Protein AF-A0A4Q4DL15-F1 (afdb_monomer)

Foldseek 3Di:
DFPDEDDDFFWLFEEEEAEDPPLCVVVVLCCVQVNDPDPDDDDDDPWQEFEQAPDFDLPDAAFLLRVQLVLCVVLPQDNVLSSVLSLVQCVQLVNNVRNRPRSNPDDPQSSLSSSLSSRLSNLTLEYEEEQSCPSHDPSNLVSSLVSQNVSSVVRHYYYYYHPDPPRCPPVGPWYWYSDPSYIDTPDDDPPPPDPAWKKKWKKAFPQPDDPDPPAPQPWDWDQDPVRIIITIGHVVCVVSNVVCQCPDPVHMDTPDMDTDPDDPPDPPDDDPDPDDDDDDDDDDDDDDDDDDDDDDDDD

Structure (mmCIF, N/CA/C/O backbone):
data_AF-A0A4Q4DL15-F1
#
_entry.id   AF-A0A4Q4DL15-F1
#
loop_
_atom_site.group_PDB
_atom_site.id
_atom_site.type_symbol
_atom_site.label_atom_id
_atom_site.label_alt_id
_atom_site.label_comp_id
_atom_site.label_asym_id
_atom_site.label_entity_id
_atom_site.label_seq_id
_atom_site.pdbx_PDB_ins_code
_atom_site.Cartn_x
_atom_site.Cartn_y
_atom_site.Cartn_z
_atom_site.occupancy
_atom_site.B_iso_or_equiv
_atom_site.auth_seq_id
_atom_site.auth_comp_id
_atom_site.auth_asym_id
_atom_site.auth_atom_id
_atom_site.pdbx_PDB_model_num
ATOM 1 N N . MET A 1 1 ? 2.281 12.787 -16.620 1.00 73.25 1 MET A N 1
ATOM 2 C CA . MET A 1 1 ? 1.719 12.227 -17.870 1.00 73.25 1 MET A CA 1
ATOM 3 C C . MET A 1 1 ? 2.678 11.174 -18.381 1.00 73.25 1 MET A C 1
ATOM 5 O O . MET A 1 1 ? 3.873 11.435 -18.343 1.00 73.25 1 MET A O 1
ATOM 9 N N . VAL A 1 2 ? 2.158 10.036 -18.832 1.00 81.94 2 VAL A N 1
ATOM 10 C CA . VAL A 1 2 ? 2.925 8.897 -19.363 1.00 81.94 2 VAL A CA 1
ATOM 11 C C . VAL A 1 2 ? 2.581 8.661 -20.840 1.00 81.94 2 VAL A C 1
ATOM 13 O O . VAL A 1 2 ? 1.525 9.122 -21.280 1.00 81.94 2 VAL A O 1
ATOM 16 N N . ARG A 1 3 ? 3.464 8.022 -21.618 1.00 84.00 3 ARG A N 1
ATOM 17 C CA . ARG A 1 3 ? 3.311 7.784 -23.067 1.00 84.00 3 ARG A CA 1
ATOM 18 C C . ARG A 1 3 ? 3.905 6.438 -23.478 1.00 84.00 3 ARG A C 1
ATOM 20 O O . ARG A 1 3 ? 4.964 6.085 -22.981 1.00 84.00 3 ARG A O 1
ATOM 27 N N . GLY A 1 4 ? 3.244 5.751 -24.416 1.00 82.12 4 GLY A N 1
ATOM 28 C CA . GLY A 1 4 ? 3.769 4.533 -25.051 1.00 82.12 4 GLY A CA 1
ATOM 29 C C . GLY A 1 4 ? 4.147 3.436 -24.056 1.00 82.12 4 GLY A C 1
ATOM 30 O O . GLY A 1 4 ? 5.219 2.861 -24.174 1.00 82.12 4 GLY A O 1
ATOM 31 N N . ILE A 1 5 ? 3.317 3.221 -23.030 1.00 86.25 5 ILE A N 1
ATOM 32 C CA . ILE A 1 5 ? 3.566 2.189 -22.021 1.00 86.25 5 ILE A CA 1
ATOM 33 C C . ILE A 1 5 ? 2.965 0.871 -22.498 1.00 86.25 5 ILE A C 1
ATOM 35 O O . ILE A 1 5 ? 1.743 0.767 -22.598 1.00 86.25 5 ILE A O 1
ATOM 39 N N . ASP A 1 6 ? 3.825 -0.128 -22.672 1.00 84.31 6 ASP A N 1
ATOM 40 C CA . ASP A 1 6 ? 3.453 -1.536 -22.757 1.00 84.31 6 ASP A CA 1
ATOM 41 C C . ASP A 1 6 ? 3.861 -2.220 -21.448 1.00 84.31 6 ASP A C 1
ATOM 43 O O . ASP A 1 6 ? 5.040 -2.279 -21.096 1.00 84.31 6 ASP A O 1
ATOM 47 N N . LEU A 1 7 ? 2.869 -2.679 -20.687 1.00 88.88 7 LEU A N 1
ATOM 48 C CA . LEU A 1 7 ? 3.063 -3.302 -19.381 1.00 88.88 7 LEU A CA 1
ATOM 49 C C . LEU A 1 7 ? 2.111 -4.484 -19.242 1.00 88.88 7 LEU A C 1
ATOM 51 O O . LEU A 1 7 ? 0.897 -4.316 -19.358 1.00 88.88 7 LEU A O 1
ATOM 55 N N . ASP A 1 8 ? 2.673 -5.649 -18.939 1.00 88.25 8 ASP A N 1
ATOM 56 C CA . ASP A 1 8 ? 1.923 -6.834 -18.540 1.00 88.25 8 ASP A CA 1
ATOM 57 C C . ASP A 1 8 ? 2.246 -7.157 -17.080 1.00 88.25 8 ASP A C 1
ATOM 59 O O . ASP A 1 8 ? 3.410 -7.178 -16.683 1.00 88.25 8 ASP A O 1
ATOM 63 N N . LEU A 1 9 ? 1.208 -7.350 -16.270 1.00 89.19 9 LEU A N 1
ATOM 64 C CA . LEU A 1 9 ? 1.334 -7.613 -14.840 1.00 89.19 9 LEU A CA 1
ATOM 65 C C . LEU A 1 9 ? 0.914 -9.052 -14.574 1.00 89.19 9 LEU A C 1
ATOM 67 O O . LEU A 1 9 ? -0.279 -9.363 -14.522 1.00 89.19 9 LEU A O 1
ATOM 71 N N . ALA A 1 10 ? 1.895 -9.928 -14.369 1.00 86.94 10 ALA A N 1
ATOM 72 C CA . ALA A 1 10 ? 1.620 -11.315 -14.032 1.00 86.94 10 ALA A CA 1
ATOM 73 C C . ALA A 1 10 ? 0.919 -11.430 -12.665 1.00 86.94 10 ALA A C 1
ATOM 75 O O . ALA A 1 10 ? 1.194 -10.680 -11.719 1.00 86.94 10 ALA A O 1
ATOM 76 N N . ALA A 1 11 ? -0.006 -12.385 -12.557 1.00 88.44 11 ALA A N 1
ATOM 77 C CA . ALA A 1 11 ? -0.698 -12.679 -11.307 1.00 88.44 11 ALA A CA 1
ATOM 78 C C . ALA A 1 11 ? 0.297 -13.124 -10.224 1.00 88.44 11 ALA A C 1
ATOM 80 O O . ALA A 1 11 ? 1.223 -13.881 -10.509 1.00 88.44 11 ALA A O 1
ATOM 81 N N . GLY A 1 12 ? 0.089 -12.680 -8.983 1.00 90.44 12 GLY A N 1
ATOM 82 C CA . GLY A 1 12 ? 0.933 -13.085 -7.856 1.00 90.44 12 GLY A CA 1
ATOM 83 C C . GLY A 1 12 ? 2.349 -12.509 -7.890 1.00 90.44 12 GLY A C 1
ATOM 84 O O . GLY A 1 12 ? 3.244 -13.124 -7.324 1.00 90.44 12 GLY A O 1
ATOM 85 N N . THR A 1 13 ? 2.558 -11.366 -8.550 1.00 90.50 13 THR A N 1
ATOM 86 C CA . THR A 1 13 ? 3.856 -10.673 -8.574 1.00 90.50 13 THR A CA 1
ATOM 87 C C . THR A 1 13 ? 3.862 -9.423 -7.700 1.00 90.50 13 THR A C 1
ATOM 89 O O . THR A 1 13 ? 2.851 -8.724 -7.558 1.00 90.50 13 THR A O 1
ATOM 92 N N . LEU A 1 14 ? 5.019 -9.128 -7.117 1.00 91.94 14 LEU A N 1
ATOM 93 C CA . LEU A 1 14 ? 5.338 -7.869 -6.464 1.00 91.94 14 LEU A CA 1
ATOM 94 C C . LEU A 1 14 ? 6.147 -6.991 -7.422 1.00 91.94 14 LEU A C 1
ATOM 96 O O . LEU A 1 14 ? 7.315 -7.251 -7.705 1.00 91.94 14 LEU A O 1
ATOM 100 N N . VAL A 1 15 ? 5.528 -5.912 -7.882 1.00 94.00 15 VAL A N 1
ATOM 101 C CA . VAL A 1 15 ? 6.085 -4.999 -8.876 1.00 94.00 15 VAL A CA 1
ATOM 102 C C . VAL A 1 15 ? 6.408 -3.654 -8.240 1.00 94.00 15 VAL A C 1
ATOM 104 O O . VAL A 1 15 ? 5.550 -2.995 -7.646 1.00 94.00 15 VAL A O 1
ATOM 107 N N . ARG A 1 16 ? 7.652 -3.212 -8.404 1.00 94.31 16 ARG A N 1
ATOM 108 C CA . ARG A 1 16 ? 8.130 -1.902 -7.959 1.00 94.31 16 ARG A CA 1
ATOM 109 C C . ARG A 1 16 ? 8.201 -0.941 -9.140 1.00 94.31 16 ARG A C 1
ATOM 111 O O . ARG A 1 16 ? 8.765 -1.272 -10.179 1.00 94.31 16 ARG A O 1
ATOM 118 N N . VAL A 1 17 ? 7.674 0.267 -8.966 1.00 92.56 17 VAL A N 1
ATOM 119 C CA . VAL A 1 17 ? 7.776 1.350 -9.951 1.00 92.56 17 VAL A CA 1
ATOM 120 C C . VAL A 1 17 ? 8.657 2.466 -9.397 1.00 92.56 17 VAL A C 1
ATOM 122 O O . VAL A 1 17 ? 8.389 3.048 -8.346 1.00 92.56 17 VAL A O 1
ATOM 125 N N . GLU A 1 18 ? 9.703 2.797 -10.142 1.00 89.25 18 GLU A N 1
ATOM 126 C CA . GLU A 1 18 ? 10.706 3.800 -9.808 1.00 89.25 18 GLU A CA 1
ATOM 127 C C . GLU A 1 18 ? 10.691 4.966 -10.798 1.00 89.25 18 GLU A C 1
ATOM 129 O O . GLU A 1 18 ? 10.063 4.930 -11.855 1.00 89.25 18 GLU A O 1
ATOM 134 N N . GLY A 1 19 ? 11.383 6.045 -10.445 1.00 84.25 19 GLY A N 1
ATOM 135 C CA . GLY A 1 19 ? 11.568 7.205 -11.312 1.00 84.25 19 GLY A CA 1
ATOM 136 C C . GLY A 1 19 ? 11.596 8.511 -10.530 1.00 84.25 19 GLY A C 1
ATOM 137 O O . GLY A 1 19 ? 11.175 8.575 -9.372 1.00 84.25 19 GLY A O 1
ATOM 138 N N . ALA A 1 20 ? 12.059 9.577 -11.177 1.00 78.44 20 ALA A N 1
ATOM 139 C CA . ALA A 1 20 ? 12.157 10.900 -10.567 1.00 78.44 20 ALA A CA 1
ATOM 140 C C . ALA A 1 20 ? 10.787 11.473 -10.150 1.00 78.44 20 ALA A C 1
ATOM 142 O O . ALA A 1 20 ? 9.719 11.045 -10.608 1.00 78.44 20 ALA A O 1
ATOM 143 N N . ASN A 1 21 ? 10.794 12.472 -9.268 1.00 78.50 21 ASN A N 1
ATOM 144 C CA . ASN A 1 21 ? 9.575 13.206 -8.931 1.00 78.50 21 ASN A CA 1
ATOM 145 C C . ASN A 1 21 ? 9.012 13.891 -10.181 1.00 78.50 21 ASN A C 1
ATOM 147 O O . ASN A 1 21 ? 9.748 14.479 -10.966 1.00 78.50 21 ASN A O 1
ATOM 151 N N . GLY A 1 22 ? 7.699 13.773 -10.388 1.00 79.12 22 GLY A N 1
ATOM 152 C CA . GLY A 1 22 ? 7.038 14.299 -11.586 1.00 79.12 22 GLY A CA 1
ATOM 153 C C . GLY A 1 22 ? 7.193 13.450 -12.857 1.00 79.12 22 GLY A C 1
ATOM 154 O O . GLY A 1 22 ? 6.620 13.824 -13.878 1.00 79.12 22 GLY A O 1
ATOM 155 N N . SER A 1 23 ? 7.871 12.293 -12.815 1.00 82.88 23 SER A N 1
ATOM 156 C CA . SER A 1 23 ? 8.046 11.426 -13.997 1.00 82.88 23 SER A CA 1
ATOM 157 C C . SER A 1 23 ? 6.737 10.830 -14.531 1.00 82.88 23 SER A C 1
ATOM 159 O O . SER A 1 23 ? 6.624 10.532 -15.715 1.00 82.88 23 SER A O 1
ATOM 161 N N . GLY A 1 24 ? 5.717 10.702 -13.675 1.00 85.69 24 GLY A N 1
ATOM 162 C CA . GLY A 1 24 ? 4.409 10.152 -14.041 1.00 85.69 24 GLY A CA 1
ATOM 163 C C . GLY A 1 24 ? 3.985 8.902 -13.271 1.00 85.69 24 GLY A C 1
ATOM 164 O O . GLY A 1 24 ? 2.911 8.389 -13.569 1.00 85.69 24 GLY A O 1
ATOM 165 N N . LYS A 1 25 ? 4.746 8.458 -12.259 1.00 91.00 25 LYS A N 1
ATOM 166 C CA . LYS A 1 25 ? 4.431 7.285 -11.413 1.00 91.00 25 LYS A CA 1
ATOM 167 C C . LYS A 1 25 ? 2.982 7.271 -10.916 1.00 91.00 25 LYS A C 1
ATOM 169 O O . LYS A 1 25 ? 2.227 6.378 -11.276 1.00 91.00 25 LYS A O 1
ATOM 174 N N . SER A 1 26 ? 2.535 8.317 -10.220 1.00 89.88 26 SER A N 1
ATOM 175 C CA . SER A 1 26 ? 1.149 8.387 -9.731 1.00 89.88 26 SER A CA 1
ATOM 176 C C . SER A 1 26 ? 0.108 8.422 -10.858 1.00 89.88 26 SER A C 1
ATOM 178 O O . SER A 1 26 ? -1.033 8.034 -10.648 1.00 89.88 26 SER A O 1
ATOM 180 N N . THR A 1 27 ? 0.469 8.876 -12.068 1.00 91.19 27 THR A N 1
ATOM 181 C CA . THR A 1 27 ? -0.420 8.763 -13.241 1.00 91.19 27 THR A CA 1
ATOM 182 C C . THR A 1 27 ? -0.546 7.305 -13.682 1.00 91.19 27 THR A C 1
ATOM 184 O O . THR A 1 27 ? -1.660 6.835 -13.877 1.00 91.19 27 THR A O 1
ATOM 187 N N . LEU A 1 28 ? 0.571 6.577 -13.787 1.00 92.56 28 LEU A N 1
ATOM 188 C CA . LEU A 1 28 ? 0.568 5.143 -14.088 1.00 92.56 28 LEU A CA 1
ATOM 189 C C . LEU A 1 28 ? -0.233 4.359 -13.040 1.00 92.56 28 LEU A C 1
ATOM 191 O O . LEU A 1 28 ? -1.109 3.581 -13.398 1.00 92.56 28 LEU A O 1
ATOM 195 N N . LEU A 1 29 ? -0.003 4.616 -11.752 1.00 94.56 29 LEU A N 1
ATOM 196 C CA . LEU A 1 29 ? -0.711 3.932 -10.669 1.00 94.56 29 LEU A CA 1
ATOM 197 C C . LEU A 1 29 ? -2.223 4.201 -10.706 1.00 94.56 29 LEU A C 1
ATOM 199 O O . LEU A 1 29 ? -3.003 3.273 -10.514 1.00 94.56 29 LEU A O 1
ATOM 203 N N . ARG A 1 30 ? -2.664 5.429 -11.018 1.00 93.12 30 ARG A N 1
ATOM 204 C CA . ARG A 1 30 ? -4.097 5.732 -11.188 1.00 93.12 30 ARG A CA 1
ATOM 205 C C . ARG A 1 30 ? -4.719 5.076 -12.418 1.00 93.12 30 ARG A C 1
ATOM 207 O O . ARG A 1 30 ? -5.887 4.697 -12.350 1.00 93.12 30 ARG A O 1
ATOM 214 N N . LEU A 1 31 ? -3.964 4.918 -13.508 1.00 93.56 31 LEU A N 1
ATOM 215 C CA . LEU A 1 31 ? -4.402 4.144 -14.675 1.00 93.56 31 LEU A CA 1
ATOM 216 C C . LEU A 1 31 ? -4.575 2.663 -14.303 1.00 93.56 31 LEU A C 1
ATOM 218 O O . LEU A 1 31 ? -5.627 2.088 -14.570 1.00 93.56 31 LEU A O 1
ATOM 222 N N . LEU A 1 32 ? -3.597 2.070 -13.608 1.00 93.00 32 LEU A N 1
ATOM 223 C CA . LEU A 1 32 ? -3.671 0.687 -13.111 1.00 93.00 32 LEU A CA 1
ATOM 224 C C . LEU A 1 32 ? -4.818 0.485 -12.109 1.00 93.00 32 LEU A C 1
ATOM 226 O O . LEU A 1 32 ? -5.492 -0.543 -12.124 1.00 93.00 32 LEU A O 1
ATOM 230 N N . ALA A 1 33 ? -5.079 1.488 -11.270 1.00 92.38 33 ALA A N 1
ATOM 231 C CA . ALA A 1 33 ? -6.199 1.502 -10.336 1.00 92.38 33 ALA A CA 1
ATOM 232 C C . ALA A 1 33 ? -7.572 1.681 -11.011 1.00 92.38 33 ALA A C 1
ATOM 234 O O . ALA A 1 33 ? -8.595 1.557 -10.339 1.00 92.38 33 ALA A O 1
ATOM 235 N N . GLY A 1 34 ? -7.616 1.998 -12.311 1.00 91.75 34 GLY A N 1
ATOM 236 C CA . GLY A 1 34 ? -8.851 2.307 -13.036 1.00 91.75 34 GLY A CA 1
ATOM 237 C C . GLY A 1 34 ? -9.505 3.630 -12.623 1.00 91.75 34 GLY A C 1
ATOM 238 O O . GLY A 1 34 ? -10.688 3.831 -12.888 1.00 91.75 34 GLY A O 1
ATOM 239 N N . ILE A 1 35 ? -8.756 4.515 -11.957 1.00 91.19 35 ILE A N 1
ATOM 240 C CA . ILE A 1 35 ? -9.209 5.852 -11.544 1.00 91.19 35 ILE A CA 1
ATOM 241 C C . ILE A 1 35 ? -9.130 6.816 -12.727 1.00 91.19 35 ILE A C 1
ATOM 243 O O . ILE A 1 35 ? -10.068 7.569 -12.976 1.00 91.19 35 ILE A O 1
ATOM 247 N N . ASP A 1 36 ? -8.021 6.758 -13.466 1.00 92.50 36 ASP A N 1
ATOM 248 C CA . ASP A 1 36 ? -7.823 7.519 -14.696 1.00 92.50 36 ASP A CA 1
ATOM 249 C C . ASP A 1 36 ? -8.077 6.607 -15.912 1.00 92.50 36 ASP A C 1
ATOM 251 O O . ASP A 1 36 ? -7.855 5.397 -15.861 1.00 92.50 36 ASP A O 1
ATOM 255 N N . THR A 1 37 ? -8.531 7.185 -17.028 1.00 89.50 37 THR A N 1
ATOM 256 C CA . THR A 1 37 ? -8.691 6.477 -18.313 1.00 89.50 37 THR A CA 1
ATOM 257 C C . THR A 1 37 ? -7.573 6.900 -19.269 1.00 89.50 37 THR A C 1
ATOM 259 O O . THR A 1 37 ? -7.277 8.097 -19.339 1.00 89.50 37 THR A O 1
ATOM 262 N N . PRO A 1 38 ? -6.939 5.971 -20.009 1.00 91.69 38 PRO A N 1
ATOM 263 C CA . PRO A 1 38 ? -5.915 6.339 -20.978 1.00 91.69 38 PRO A CA 1
ATOM 264 C C . PRO A 1 38 ? -6.508 7.202 -22.099 1.00 91.69 38 PRO A C 1
ATOM 266 O O . PRO A 1 38 ? -7.608 6.937 -22.579 1.00 91.69 38 PRO A O 1
ATOM 269 N N . THR A 1 39 ? -5.769 8.226 -22.530 1.00 91.75 39 THR A N 1
ATOM 270 C CA . THR A 1 39 ? -6.145 9.041 -23.698 1.00 91.75 39 THR A CA 1
ATOM 271 C C . THR A 1 39 ? -6.074 8.224 -24.990 1.00 91.75 39 THR A C 1
ATOM 273 O O . THR A 1 39 ? -6.930 8.366 -25.855 1.00 91.75 39 THR A O 1
ATOM 276 N N . GLU A 1 40 ? -5.077 7.344 -25.094 1.00 90.25 40 GLU A N 1
ATOM 277 C CA . GLU A 1 40 ? -4.844 6.434 -26.218 1.00 90.25 40 GLU A CA 1
ATOM 278 C C . GLU A 1 40 ? -4.415 5.060 -25.682 1.00 90.25 40 GLU A C 1
ATOM 280 O O . GLU A 1 40 ? -3.793 4.973 -24.622 1.00 90.25 40 GLU A O 1
ATOM 285 N N . GLY A 1 41 ? -4.734 3.986 -26.410 1.00 89.75 41 GLY A N 1
ATOM 286 C CA . GLY A 1 41 ? -4.452 2.606 -25.996 1.00 89.75 41 GLY A CA 1
ATOM 287 C C . GLY A 1 41 ? -5.598 1.944 -25.219 1.00 89.75 41 GLY A C 1
ATOM 288 O O . GLY A 1 41 ? -6.742 2.407 -25.236 1.00 89.75 41 GLY A O 1
ATOM 289 N N . ARG A 1 42 ? -5.316 0.807 -24.571 1.00 90.62 42 ARG A N 1
ATOM 290 C CA . ARG A 1 42 ? -6.319 0.004 -23.852 1.00 90.62 42 ARG A CA 1
ATOM 291 C C . ARG A 1 42 ? -5.718 -0.667 -22.620 1.00 90.62 42 ARG A C 1
ATOM 293 O O . ARG A 1 42 ? -4.620 -1.194 -22.678 1.00 90.62 42 ARG A O 1
ATOM 300 N N . LEU A 1 43 ? -6.506 -0.720 -21.547 1.00 89.69 43 LEU A N 1
ATOM 301 C CA . LEU A 1 43 ? -6.250 -1.552 -20.370 1.00 89.69 43 LEU A CA 1
ATOM 302 C C . LEU A 1 43 ? -7.171 -2.783 -20.400 1.00 89.69 43 LEU A C 1
ATOM 304 O O . LEU A 1 43 ? -8.386 -2.647 -20.590 1.00 89.69 43 LEU A O 1
ATOM 308 N N . THR A 1 44 ? -6.608 -3.976 -20.215 1.00 89.12 44 THR A N 1
ATOM 309 C CA . THR A 1 44 ? -7.318 -5.270 -20.194 1.00 89.12 44 THR A CA 1
ATOM 310 C C . THR A 1 44 ? -7.213 -5.944 -18.819 1.00 89.12 44 THR 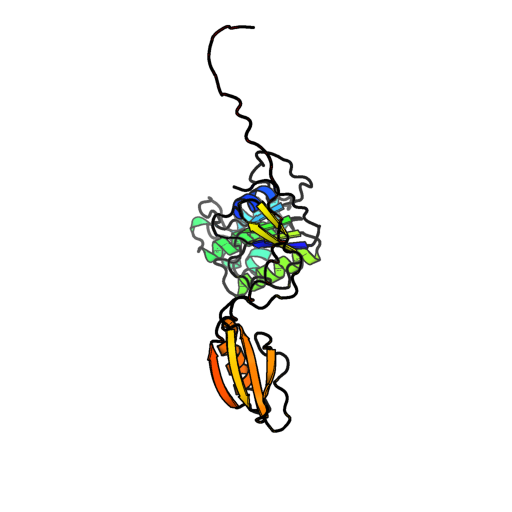A C 1
ATOM 312 O O . THR A 1 44 ? -6.405 -5.543 -17.993 1.00 89.12 44 THR A O 1
ATOM 315 N N . GLY A 1 45 ? -8.059 -6.943 -18.534 1.00 83.62 45 GLY A N 1
ATOM 316 C CA . GLY A 1 45 ? -7.936 -7.790 -17.333 1.00 83.62 45 GLY A CA 1
ATOM 317 C C . GLY A 1 45 ? -8.758 -7.391 -16.098 1.00 83.62 45 GLY A C 1
ATOM 318 O O . GLY A 1 45 ? -8.979 -8.256 -15.267 1.00 83.62 45 GLY A O 1
ATOM 319 N N . ARG A 1 46 ? -9.245 -6.139 -15.991 1.00 84.62 46 ARG A N 1
ATOM 320 C CA . ARG A 1 46 ? -10.149 -5.590 -14.935 1.00 84.62 46 ARG A CA 1
ATOM 321 C C . ARG A 1 46 ? -10.256 -6.419 -13.625 1.00 84.62 46 ARG A C 1
ATOM 323 O O . ARG A 1 46 ? -11.360 -6.858 -13.286 1.00 84.62 46 ARG A O 1
ATOM 330 N N . PRO A 1 47 ? -9.147 -6.621 -12.888 1.00 91.50 47 PRO A N 1
ATOM 331 C CA . PRO A 1 47 ? -9.171 -7.361 -11.631 1.00 91.50 47 PRO A CA 1
ATOM 332 C C . PRO A 1 47 ? -9.903 -6.567 -10.542 1.00 91.50 47 PRO A C 1
ATOM 334 O O . PRO A 1 47 ? -10.149 -5.362 -10.677 1.00 91.50 47 PRO A O 1
ATOM 337 N N . ARG A 1 48 ? -10.231 -7.218 -9.418 1.00 92.19 48 ARG A N 1
ATOM 338 C CA . ARG A 1 48 ? -10.668 -6.482 -8.216 1.00 92.19 48 ARG A CA 1
ATOM 339 C C . ARG A 1 48 ? -9.500 -5.664 -7.661 1.00 92.19 48 ARG A C 1
ATOM 341 O O . ARG A 1 48 ? -8.669 -6.199 -6.930 1.00 92.19 48 ARG A O 1
ATOM 348 N N . THR A 1 49 ? -9.460 -4.379 -7.993 1.00 94.50 49 THR A N 1
ATOM 349 C CA . THR A 1 49 ? -8.355 -3.485 -7.627 1.00 94.50 49 THR A CA 1
ATOM 350 C C . THR A 1 49 ? -8.643 -2.674 -6.366 1.00 94.50 49 THR A C 1
ATOM 352 O O . THR A 1 49 ? -9.766 -2.216 -6.150 1.00 94.50 49 THR A O 1
ATOM 355 N N . ALA A 1 50 ? -7.609 -2.452 -5.557 1.00 94.94 50 ALA A N 1
ATOM 356 C CA . ALA A 1 50 ? -7.612 -1.482 -4.471 1.00 94.94 50 ALA A CA 1
ATOM 357 C C . ALA A 1 50 ? -6.411 -0.538 -4.590 1.00 94.94 50 ALA A C 1
ATOM 359 O O . ALA A 1 50 ? -5.335 -0.948 -5.022 1.00 94.94 50 ALA A O 1
ATOM 360 N N . TYR A 1 51 ? -6.595 0.721 -4.193 1.00 95.19 51 TYR A N 1
ATOM 361 C CA . TYR A 1 51 ? -5.585 1.767 -4.334 1.00 95.19 51 TYR A CA 1
ATOM 362 C C . TYR A 1 51 ? -5.405 2.555 -3.039 1.00 95.19 51 TYR A C 1
ATOM 364 O O . TYR A 1 51 ? -6.376 3.054 -2.461 1.00 95.19 51 TYR A O 1
ATOM 372 N N . VAL A 1 52 ? -4.150 2.702 -2.618 1.00 95.69 52 VAL A N 1
ATOM 373 C CA . VAL A 1 52 ? -3.744 3.602 -1.538 1.00 95.69 52 VAL A CA 1
ATOM 374 C C . VAL A 1 52 ? -3.059 4.818 -2.165 1.00 95.69 52 VAL A C 1
ATOM 376 O O . VAL A 1 52 ? -1.952 4.671 -2.681 1.00 95.69 52 VAL A O 1
ATOM 379 N N . PRO A 1 53 ? -3.690 6.006 -2.149 1.00 90.81 53 PRO A N 1
ATOM 380 C CA . PRO A 1 53 ? -3.055 7.224 -2.638 1.00 90.81 53 PRO A CA 1
ATOM 381 C C . PRO A 1 53 ? -1.987 7.738 -1.667 1.00 9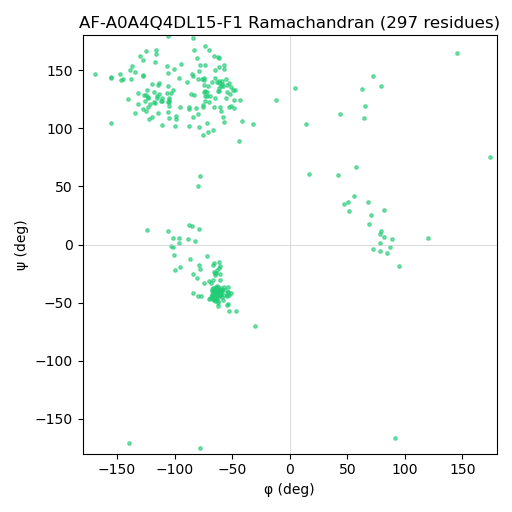0.81 53 PRO A C 1
ATOM 383 O O . PRO A 1 53 ? -2.140 7.600 -0.453 1.00 90.81 53 PRO A O 1
ATOM 386 N N . GLU A 1 54 ? -1.005 8.477 -2.196 1.00 87.31 54 GLU A N 1
ATOM 387 C CA . GLU A 1 54 ? -0.009 9.226 -1.403 1.00 87.31 54 GLU A CA 1
ATOM 388 C C . GLU A 1 54 ? -0.685 10.160 -0.380 1.00 87.31 54 GLU A C 1
ATOM 390 O O . GLU A 1 54 ? -0.220 10.356 0.745 1.00 87.31 54 GLU A O 1
ATOM 395 N N . ARG A 1 55 ? -1.826 10.747 -0.769 1.00 85.38 55 ARG A N 1
ATOM 396 C CA . ARG A 1 55 ? -2.633 11.629 0.077 1.00 85.38 55 ARG A CA 1
ATOM 397 C C . ARG A 1 55 ? -4.030 11.070 0.262 1.00 85.38 55 ARG A C 1
ATOM 399 O O . ARG A 1 55 ? -4.857 11.105 -0.648 1.00 85.38 55 ARG A O 1
ATOM 406 N N . PHE A 1 56 ? -4.300 10.612 1.475 1.00 86.12 56 PHE A N 1
ATOM 407 C CA . PHE A 1 56 ? -5.601 10.090 1.852 1.00 86.12 56 PHE A CA 1
ATOM 408 C C . PHE A 1 56 ? -6.561 11.206 2.313 1.00 86.12 56 PHE A C 1
ATOM 410 O O . PHE A 1 56 ? -6.189 12.018 3.168 1.00 86.12 56 PHE A O 1
ATOM 417 N N . PRO A 1 57 ? -7.794 11.281 1.774 1.00 83.00 57 PRO A N 1
ATOM 418 C CA . PRO A 1 57 ? -8.751 12.316 2.148 1.00 83.00 57 PRO A CA 1
ATOM 419 C C . PRO A 1 57 ? -9.373 12.045 3.526 1.00 83.00 57 PRO A C 1
ATOM 421 O O . PRO A 1 57 ? -10.087 11.065 3.726 1.00 83.00 57 PRO A O 1
ATOM 424 N N . VAL A 1 58 ? -9.151 12.962 4.471 1.00 84.00 58 VAL A N 1
ATOM 425 C CA . VAL A 1 58 ? -9.657 12.864 5.858 1.00 84.00 58 VAL A CA 1
ATOM 426 C C . VAL A 1 58 ? -10.904 13.707 6.126 1.00 84.00 58 VAL A C 1
ATOM 428 O O . VAL A 1 58 ? -11.537 13.568 7.166 1.00 84.00 58 VAL A O 1
ATOM 431 N N . SER A 1 59 ? -11.298 14.567 5.188 1.00 85.25 59 SER A N 1
ATOM 432 C CA . SER A 1 59 ? -12.447 15.477 5.317 1.00 85.25 59 SER A CA 1
ATOM 433 C C . SER A 1 59 ? -13.808 14.805 5.085 1.00 85.25 59 SER A C 1
ATOM 435 O O . SER A 1 59 ? -14.816 15.487 4.909 1.00 85.25 59 SER A O 1
ATOM 437 N N . LEU A 1 60 ? -13.858 13.473 5.076 1.00 85.62 60 LEU A N 1
ATOM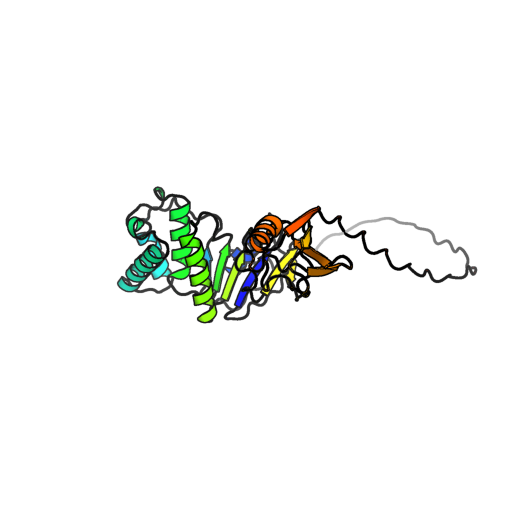 438 C CA . LEU A 1 60 ? -15.091 12.730 4.857 1.00 85.62 60 LEU A CA 1
ATOM 439 C C . LEU A 1 60 ? -15.939 12.677 6.140 1.00 85.62 60 LEU A C 1
ATOM 441 O O . LEU A 1 60 ? -15.389 12.509 7.232 1.00 85.62 60 LEU A O 1
ATOM 445 N N . PRO A 1 61 ? -17.279 12.756 6.035 1.00 92.00 61 PRO A N 1
ATOM 446 C CA . PRO A 1 61 ? -18.185 12.749 7.184 1.00 92.00 61 PRO A CA 1
ATOM 447 C C . PRO A 1 61 ? -18.416 11.323 7.722 1.00 92.00 61 PRO A C 1
ATOM 449 O O . PRO A 1 61 ? -19.552 10.881 7.887 1.00 92.00 61 PRO A O 1
ATOM 452 N N . PHE A 1 62 ? -17.339 10.579 7.973 1.00 94.81 62 PHE A N 1
ATOM 453 C CA . PHE A 1 62 ? -17.377 9.219 8.511 1.00 94.81 62 PHE A CA 1
ATOM 454 C C . PHE A 1 62 ? -16.476 9.087 9.738 1.00 94.81 62 PHE A C 1
ATOM 456 O O . PHE A 1 62 ? -15.533 9.853 9.933 1.00 94.81 62 PHE A O 1
ATOM 463 N N . THR A 1 63 ? -16.745 8.072 10.555 1.00 97.25 63 THR A N 1
ATOM 464 C CA . THR A 1 63 ? -15.745 7.524 11.476 1.00 97.25 63 THR A CA 1
ATOM 465 C C . THR A 1 63 ? -14.811 6.576 10.725 1.00 97.25 63 THR A C 1
ATOM 467 O O . THR A 1 63 ? -15.179 6.077 9.660 1.00 97.25 63 THR A O 1
ATOM 470 N N . ALA A 1 64 ? -13.629 6.284 11.273 1.00 97.12 64 ALA A N 1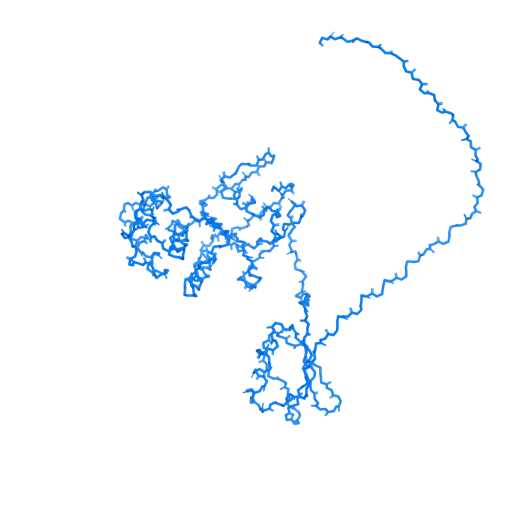
ATOM 471 C CA . ALA A 1 64 ? -12.685 5.345 10.657 1.00 97.12 64 ALA A CA 1
ATOM 472 C C . ALA A 1 64 ? -13.333 3.980 10.349 1.00 97.12 64 ALA A C 1
ATOM 474 O O . ALA A 1 64 ? -13.297 3.510 9.213 1.00 97.12 64 ALA A O 1
ATOM 475 N N . GLY A 1 65 ? -13.995 3.374 11.338 1.00 96.94 65 GLY A N 1
ATOM 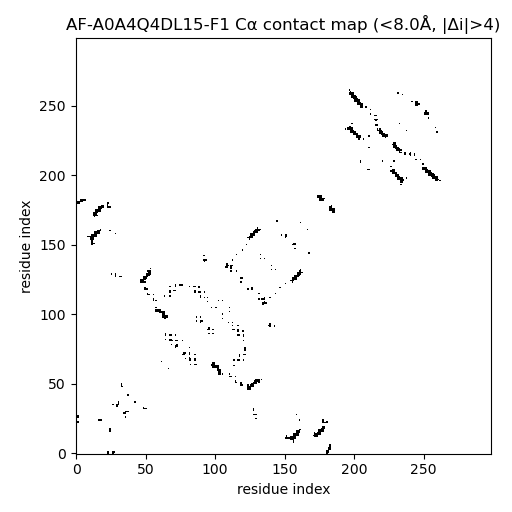476 C CA . GLY A 1 65 ? -14.697 2.103 11.172 1.00 96.94 65 GLY A CA 1
ATOM 477 C C . GLY A 1 65 ? -15.893 2.215 10.227 1.00 96.94 65 GLY A C 1
ATOM 478 O O . GLY A 1 65 ? -16.075 1.361 9.365 1.00 96.94 65 GLY A O 1
ATOM 479 N N . GLY A 1 66 ? -16.674 3.299 10.316 1.00 96.44 66 GLY A N 1
ATOM 480 C CA . GLY A 1 66 ? -17.819 3.526 9.428 1.00 96.44 66 GLY A CA 1
ATOM 481 C C . GLY A 1 66 ? -17.416 3.654 7.956 1.00 96.44 66 GLY A C 1
ATOM 482 O O . GLY A 1 66 ? -18.083 3.098 7.081 1.00 96.44 66 GLY A O 1
ATOM 483 N N . TYR A 1 67 ? -16.297 4.330 7.691 1.00 96.12 67 TYR A N 1
ATOM 484 C CA . TYR A 1 67 ? -15.691 4.418 6.366 1.00 96.12 67 TYR A CA 1
ATOM 485 C C . TYR A 1 67 ? -15.270 3.036 5.852 1.00 96.12 67 TYR A C 1
ATOM 487 O O . TYR A 1 67 ? -15.722 2.620 4.785 1.00 96.12 67 TYR A O 1
ATOM 495 N N . LEU A 1 68 ? -14.491 2.283 6.637 1.00 96.25 68 LEU A N 1
ATOM 496 C CA . LEU A 1 68 ? -14.016 0.947 6.255 1.00 96.25 68 LEU A CA 1
ATOM 497 C C . LEU A 1 68 ? -15.163 -0.042 6.017 1.00 96.25 68 LEU A C 1
ATOM 499 O O . LEU A 1 68 ? -15.152 -0.766 5.027 1.00 96.25 68 LEU A O 1
ATOM 503 N N . VAL A 1 69 ? -16.191 -0.037 6.869 1.00 96.56 69 VAL A N 1
ATOM 504 C CA . VAL A 1 69 ? -17.392 -0.870 6.693 1.00 96.56 69 VAL A CA 1
ATOM 505 C C . VAL A 1 69 ? -18.097 -0.534 5.379 1.00 96.56 69 VAL A C 1
ATOM 507 O O . VAL A 1 69 ? -18.529 -1.435 4.656 1.00 96.56 69 VAL A O 1
ATOM 510 N N . ARG A 1 70 ? -18.223 0.758 5.048 1.00 94.75 70 ARG A N 1
ATOM 511 C CA . ARG A 1 70 ? -18.855 1.195 3.798 1.00 94.75 70 ARG A CA 1
ATOM 512 C C . ARG A 1 70 ? -18.038 0.778 2.576 1.00 94.75 70 ARG A C 1
ATOM 514 O O . ARG A 1 70 ? -18.632 0.245 1.640 1.00 94.75 70 ARG A O 1
ATOM 521 N N . LEU A 1 71 ? -16.718 0.948 2.602 1.00 93.31 71 LEU A N 1
ATOM 522 C CA . LEU A 1 71 ? -15.833 0.486 1.527 1.00 93.31 71 LEU A CA 1
ATOM 523 C C . LEU A 1 71 ? -15.880 -1.039 1.386 1.00 93.31 71 LEU A C 1
ATOM 525 O O . LEU A 1 71 ? -16.059 -1.549 0.284 1.00 93.31 71 LEU A O 1
ATOM 529 N N . GLY A 1 72 ? -15.856 -1.773 2.498 1.00 94.12 72 GLY A N 1
ATOM 530 C CA . GLY A 1 72 ? -16.023 -3.224 2.502 1.00 94.12 72 GLY A CA 1
ATOM 531 C C . GLY A 1 72 ? -17.297 -3.680 1.797 1.00 94.12 72 GLY A C 1
ATOM 532 O O . GLY A 1 72 ? -17.250 -4.599 0.984 1.00 94.12 72 GLY A O 1
ATOM 533 N N . ARG A 1 73 ? -18.424 -3.002 2.039 1.00 93.88 73 ARG A N 1
ATOM 534 C CA . ARG A 1 73 ? -19.696 -3.299 1.360 1.00 93.88 73 ARG A CA 1
ATOM 535 C C . ARG A 1 73 ? -19.655 -3.012 -0.139 1.00 93.88 73 ARG A C 1
ATOM 537 O O . ARG A 1 73 ? -20.191 -3.806 -0.904 1.00 93.88 73 ARG A O 1
ATOM 544 N N . ILE A 1 74 ? -19.010 -1.919 -0.557 1.00 92.06 74 ILE A N 1
ATOM 545 C CA . ILE A 1 74 ? -18.800 -1.603 -1.983 1.00 92.06 74 ILE A CA 1
ATOM 546 C C . ILE A 1 74 ? -18.003 -2.725 -2.663 1.00 92.06 74 ILE A C 1
ATOM 548 O O . ILE A 1 74 ? -18.322 -3.118 -3.781 1.00 92.06 74 ILE A O 1
ATOM 552 N N . HIS A 1 75 ? -17.036 -3.306 -1.952 1.00 89.62 75 HIS A N 1
ATOM 553 C CA . HIS A 1 75 ? -16.243 -4.442 -2.419 1.00 89.62 75 HIS A CA 1
ATOM 554 C C . HIS A 1 75 ? -16.872 -5.821 -2.124 1.00 89.62 75 HIS A C 1
ATOM 556 O O . HIS A 1 75 ? -16.192 -6.842 -2.210 1.00 89.62 75 HIS A O 1
ATOM 562 N N . GLY A 1 76 ? -18.171 -5.880 -1.804 1.00 90.56 76 GLY A N 1
ATOM 563 C CA . GLY A 1 76 ? -18.936 -7.130 -1.712 1.00 90.56 76 GLY A CA 1
ATOM 564 C C . GLY A 1 76 ? -18.941 -7.823 -0.344 1.00 90.56 76 GLY A C 1
ATOM 565 O O . GLY A 1 76 ? -19.517 -8.905 -0.214 1.00 90.56 76 GLY A O 1
ATOM 566 N N . LEU A 1 77 ? -18.357 -7.223 0.698 1.00 92.62 77 LEU A N 1
ATOM 567 C CA . LEU A 1 77 ? -18.437 -7.764 2.058 1.00 92.62 77 LEU A CA 1
ATOM 568 C C . LEU A 1 77 ? -19.839 -7.555 2.652 1.00 92.62 77 LEU A C 1
ATOM 570 O O . LEU A 1 77 ? -20.401 -6.458 2.627 1.00 92.62 77 LEU A O 1
ATOM 574 N N . ARG A 1 78 ? -20.406 -8.616 3.235 1.00 89.19 78 ARG A N 1
ATOM 575 C CA . ARG A 1 78 ? -21.722 -8.576 3.895 1.00 89.19 78 ARG A CA 1
ATOM 576 C C . ARG A 1 78 ? -21.636 -7.934 5.282 1.00 89.19 78 ARG A C 1
ATOM 578 O O . ARG A 1 78 ? -20.587 -7.971 5.911 1.00 89.19 78 ARG A O 1
ATOM 585 N N . GLY A 1 79 ? -22.754 -7.373 5.754 1.00 81.31 79 GLY A N 1
ATOM 586 C CA . GLY A 1 79 ? -22.875 -6.507 6.940 1.00 81.31 79 GLY A CA 1
ATOM 587 C C . GLY A 1 79 ? -21.876 -6.758 8.076 1.00 81.31 79 GLY A C 1
ATOM 588 O O . GLY A 1 79 ? -20.987 -5.936 8.277 1.00 81.31 79 GLY A O 1
ATOM 589 N N . THR A 1 80 ? -22.014 -7.881 8.783 1.00 91.62 80 THR A N 1
ATOM 590 C CA . THR A 1 80 ? -21.172 -8.240 9.939 1.00 91.62 80 THR A CA 1
ATOM 591 C C . THR A 1 80 ? -19.736 -8.595 9.555 1.00 91.62 80 THR A C 1
ATOM 593 O O . THR A 1 80 ? -18.810 -8.298 10.301 1.00 91.62 80 THR A O 1
ATOM 596 N N . VAL A 1 81 ? -19.528 -9.169 8.366 1.00 95.50 81 VAL A N 1
ATOM 597 C CA . VAL A 1 81 ? -18.192 -9.485 7.840 1.00 95.50 81 VAL A CA 1
ATOM 598 C C . VAL A 1 81 ? -17.405 -8.203 7.572 1.00 95.50 81 VAL A C 1
ATOM 600 O O . VAL A 1 81 ? -16.239 -8.122 7.932 1.00 95.50 81 VAL A O 1
ATOM 603 N N . ALA A 1 82 ? -18.032 -7.177 6.989 1.00 95.62 82 ALA A N 1
ATOM 604 C CA . ALA A 1 82 ? -17.373 -5.898 6.725 1.00 95.62 82 ALA A CA 1
ATOM 605 C C . ALA A 1 82 ? -16.892 -5.222 8.020 1.00 95.62 82 ALA A C 1
ATOM 607 O O . ALA A 1 82 ? -15.793 -4.677 8.060 1.00 95.62 82 ALA A O 1
ATOM 608 N N . GLU A 1 83 ? -17.700 -5.285 9.079 1.00 96.31 83 GLU A N 1
ATOM 609 C CA . GLU A 1 83 ? -17.352 -4.741 10.393 1.00 96.31 83 GLU A CA 1
ATOM 610 C C . GLU A 1 83 ? -16.232 -5.527 11.071 1.00 96.31 83 GLU A C 1
ATOM 612 O O . GLU A 1 83 ? -15.258 -4.922 11.517 1.00 96.31 83 GLU A O 1
ATOM 617 N N . ALA A 1 84 ? -16.311 -6.860 11.057 1.00 96.75 84 ALA A N 1
ATOM 618 C CA . ALA A 1 84 ? -15.250 -7.715 11.580 1.00 96.75 84 ALA A CA 1
ATOM 619 C C . ALA A 1 84 ? -13.912 -7.465 10.862 1.00 96.75 84 ALA A C 1
ATOM 621 O O . ALA A 1 84 ? -12.894 -7.275 11.517 1.00 96.75 84 ALA A O 1
ATOM 622 N N . ARG A 1 85 ? -13.919 -7.370 9.523 1.00 96.94 85 ARG A N 1
ATOM 623 C CA . ARG A 1 85 ? -12.714 -7.086 8.722 1.00 96.94 85 ARG A CA 1
ATOM 624 C C . ARG A 1 85 ? -12.163 -5.684 8.973 1.00 96.94 85 ARG A C 1
ATOM 626 O O . ARG A 1 85 ? -10.949 -5.507 9.016 1.00 96.94 85 ARG A O 1
ATOM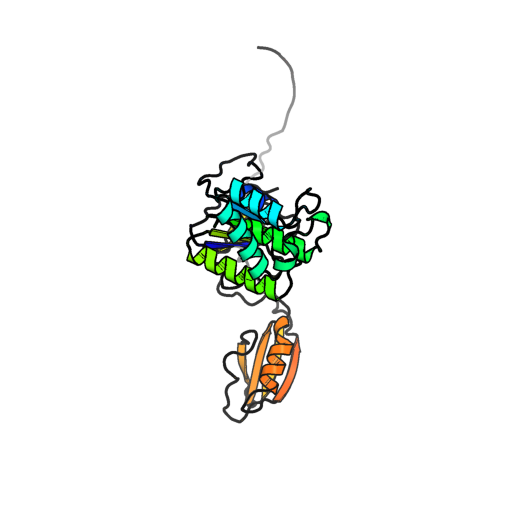 633 N N . ALA A 1 86 ? -13.032 -4.687 9.140 1.00 97.25 86 ALA A N 1
ATOM 634 C CA . ALA A 1 86 ? -12.610 -3.332 9.482 1.00 97.25 86 ALA A CA 1
ATOM 635 C C . ALA A 1 86 ? -11.928 -3.286 10.858 1.00 97.25 86 ALA A C 1
ATOM 637 O O . ALA A 1 86 ? -10.880 -2.657 10.997 1.00 97.25 86 ALA A O 1
ATOM 638 N N . ALA A 1 87 ? -12.503 -3.963 11.856 1.00 97.81 87 ALA A N 1
ATOM 639 C CA . ALA A 1 87 ? -11.923 -4.061 13.191 1.00 97.81 87 ALA A CA 1
ATOM 640 C C . ALA A 1 87 ? -10.581 -4.810 13.170 1.00 97.81 87 ALA A C 1
ATOM 642 O O . ALA A 1 87 ? -9.601 -4.285 13.691 1.00 97.81 87 ALA A O 1
ATOM 643 N N . GLU A 1 88 ? -10.519 -5.960 12.491 1.00 97.81 88 GLU A N 1
ATOM 644 C CA . GLU A 1 88 ? -9.308 -6.778 12.325 1.00 97.81 88 GLU A CA 1
ATOM 645 C C . GLU A 1 88 ? -8.149 -5.963 11.735 1.00 97.81 88 GLU A C 1
ATOM 647 O O . GLU A 1 88 ? -7.061 -5.913 12.307 1.00 97.81 88 GLU A O 1
ATOM 652 N N . TRP A 1 89 ? -8.369 -5.271 10.612 1.00 98.06 89 TRP A N 1
ATOM 653 C CA . TRP A 1 89 ? -7.304 -4.486 9.985 1.00 98.06 89 TRP A CA 1
ATOM 654 C C . TRP A 1 89 ? -6.884 -3.282 10.827 1.00 98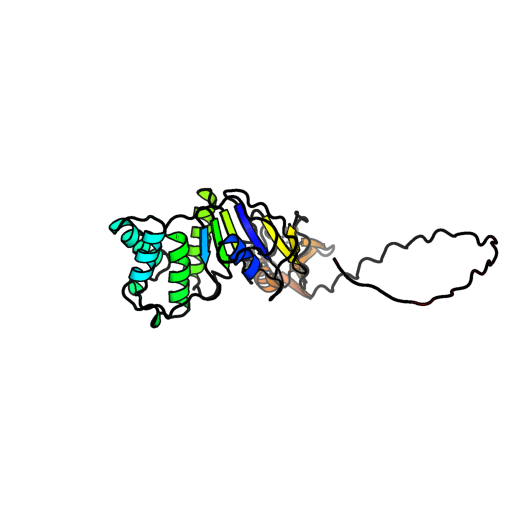.06 89 TRP A C 1
ATOM 656 O O . TRP A 1 89 ? -5.692 -2.988 10.918 1.00 98.06 89 TRP A O 1
ATOM 666 N N . LEU A 1 90 ? -7.827 -2.595 11.480 1.00 98.12 90 LEU A N 1
ATOM 667 C CA . LEU A 1 90 ? -7.471 -1.519 12.405 1.00 98.12 90 LEU A CA 1
ATOM 668 C C . LEU A 1 90 ? -6.672 -2.040 13.601 1.00 98.12 90 LEU A C 1
ATOM 670 O O . LEU A 1 90 ? -5.755 -1.356 14.045 1.00 98.12 90 LEU A O 1
ATOM 674 N N . GLU A 1 91 ? -6.979 -3.227 14.112 1.00 98.38 91 GLU A N 1
ATOM 675 C CA . GLU A 1 91 ? -6.217 -3.863 15.184 1.00 98.38 91 GLU A CA 1
ATOM 676 C C . GLU A 1 91 ? -4.795 -4.215 14.740 1.00 98.38 91 GLU A C 1
ATOM 678 O O . GLU A 1 91 ? -3.847 -3.787 15.400 1.00 98.38 91 GLU A O 1
ATOM 683 N N . ARG A 1 92 ? -4.634 -4.866 13.578 1.00 98.00 92 ARG A N 1
ATOM 684 C CA . ARG A 1 92 ? -3.319 -5.190 12.990 1.00 98.00 92 ARG A CA 1
ATOM 685 C C . ARG A 1 92 ? -2.418 -3.957 12.875 1.00 98.00 92 ARG A C 1
ATOM 687 O O . ARG A 1 92 ? -1.255 -3.997 13.263 1.00 98.00 92 ARG A O 1
ATOM 694 N N . PHE A 1 93 ? -2.964 -2.825 12.429 1.00 97.88 93 PHE A N 1
ATOM 695 C CA . PHE A 1 93 ? -2.206 -1.573 12.311 1.00 97.88 93 PHE A CA 1
ATOM 696 C C . PHE A 1 93 ? -2.074 -0.774 13.625 1.00 97.88 93 PHE A C 1
ATOM 698 O O . PHE A 1 93 ? -1.506 0.324 13.628 1.00 97.88 93 PHE A O 1
ATOM 705 N N . GLY A 1 94 ? -2.584 -1.275 14.755 1.00 97.38 94 GLY A N 1
ATOM 706 C CA . GLY A 1 94 ? -2.527 -0.580 16.046 1.00 97.38 94 GLY A CA 1
ATOM 707 C C . GLY A 1 94 ? -3.391 0.688 16.089 1.00 97.38 94 GLY A C 1
ATOM 708 O O . GLY A 1 94 ? -2.989 1.703 16.655 1.00 97.38 94 GLY A O 1
ATOM 709 N N . ALA A 1 95 ? -4.552 0.658 15.437 1.00 97.62 95 ALA A N 1
ATOM 710 C CA . ALA A 1 95 ? -5.524 1.748 15.327 1.00 97.62 95 ALA A CA 1
ATOM 711 C C . ALA A 1 95 ? -6.940 1.360 15.807 1.00 97.62 95 ALA A C 1
ATOM 713 O O . ALA A 1 95 ? -7.886 2.117 15.586 1.00 97.62 95 ALA A O 1
ATOM 714 N N . ALA A 1 96 ? -7.106 0.223 16.494 1.00 97.69 96 ALA A N 1
ATOM 715 C CA . ALA A 1 96 ? -8.404 -0.257 16.991 1.00 97.69 96 ALA A CA 1
ATOM 716 C C . ALA A 1 96 ? -9.160 0.787 17.838 1.00 97.69 96 ALA A C 1
ATOM 718 O O . ALA A 1 96 ? -10.360 0.991 17.655 1.00 97.69 96 ALA A O 1
ATOM 719 N N . GLY A 1 97 ? -8.450 1.527 18.702 1.00 97.75 97 GLY A N 1
ATOM 720 C CA . GLY A 1 97 ? -9.035 2.588 19.535 1.00 97.75 97 GLY A CA 1
ATOM 721 C C . GLY A 1 97 ? -9.666 3.746 18.749 1.00 97.75 97 GLY A C 1
ATOM 722 O O . GLY A 1 97 ? -10.460 4.503 19.302 1.00 97.75 97 GLY A O 1
ATOM 723 N N . HIS A 1 98 ? -9.371 3.864 17.451 1.00 97.62 98 HIS A N 1
ATOM 724 C CA . HIS A 1 98 ? -9.901 4.909 16.578 1.00 97.62 98 HIS A CA 1
ATOM 725 C C . HIS A 1 98 ? -11.131 4.489 15.773 1.00 97.62 98 HIS A C 1
ATOM 727 O O . HIS A 1 98 ? -11.621 5.274 14.963 1.00 97.62 98 HIS A O 1
ATOM 733 N N . PHE A 1 99 ? -11.676 3.288 15.995 1.00 98.00 99 PHE A N 1
ATOM 734 C CA . PHE A 1 99 ? -12.801 2.761 15.215 1.00 98.00 99 PHE A CA 1
ATOM 735 C C . PHE A 1 99 ? -13.988 3.738 15.126 1.00 98.00 99 PHE A C 1
ATOM 737 O O . PHE A 1 99 ? -14.579 3.927 14.062 1.00 98.00 99 PHE A O 1
ATOM 744 N N . ARG A 1 100 ? -14.320 4.403 16.239 1.00 97.81 100 ARG A N 1
ATOM 745 C CA . ARG A 1 100 ? -15.415 5.385 16.325 1.00 97.81 100 ARG A CA 1
ATOM 746 C C . ARG A 1 100 ? -14.957 6.839 16.173 1.00 97.81 100 ARG A C 1
ATOM 748 O O . ARG A 1 100 ? -15.790 7.735 16.242 1.00 97.81 100 ARG A O 1
ATOM 755 N N . THR A 1 101 ? -13.667 7.089 15.961 1.00 97.69 101 THR A N 1
ATOM 756 C CA . THR A 1 101 ? -13.140 8.447 15.796 1.00 97.69 101 THR A CA 1
ATOM 757 C C . THR A 1 101 ? -13.519 8.992 14.413 1.00 97.69 101 THR A C 1
ATOM 759 O O . THR A 1 101 ? -13.312 8.290 13.417 1.00 97.69 101 THR A O 1
ATOM 762 N N . PRO A 1 102 ? -14.067 10.218 14.318 1.00 97.44 102 PRO A N 1
ATOM 763 C CA . PRO A 1 102 ? -14.270 10.911 13.047 1.00 97.44 102 PRO A CA 1
ATOM 764 C C . PRO A 1 102 ? -12.973 11.011 12.234 1.00 97.44 102 PRO A C 1
ATOM 766 O O . PRO A 1 102 ? -11.928 11.344 12.791 1.00 97.44 102 PRO A O 1
ATOM 769 N N . MET A 1 103 ? -13.032 10.778 10.919 1.00 95.56 103 MET A N 1
ATOM 770 C CA . MET A 1 103 ? -11.854 10.829 10.037 1.00 95.56 103 MET A CA 1
ATOM 771 C C . MET A 1 103 ? -11.134 12.180 10.100 1.00 95.56 103 MET A C 1
ATOM 773 O O . MET A 1 103 ? -9.908 12.220 10.122 1.00 95.56 103 MET A O 1
ATOM 777 N N . SER A 1 104 ? -11.888 13.273 10.230 1.00 95.12 104 SER A N 1
ATOM 778 C CA . SER A 1 104 ? -11.357 14.635 10.343 1.00 95.12 104 SER A CA 1
ATOM 779 C C . SER A 1 104 ? -10.554 14.899 11.622 1.00 95.12 104 SER A C 1
ATOM 781 O O . SER A 1 104 ? -9.831 15.889 11.687 1.00 95.12 104 SER A O 1
ATOM 783 N N . GLN A 1 105 ? -10.674 14.035 12.634 1.00 95.56 105 GLN A N 1
ATOM 784 C CA . GLN A 1 105 ? -9.958 14.132 13.910 1.00 95.56 105 GLN A CA 1
ATOM 785 C C . GLN A 1 105 ? -8.758 13.180 13.989 1.00 95.56 105 GLN A C 1
ATOM 787 O O . GLN A 1 105 ? -8.050 13.155 14.996 1.00 95.56 105 GLN A O 1
ATOM 792 N N . LEU A 1 106 ? -8.530 12.362 12.960 1.00 95.19 106 LEU A N 1
ATOM 793 C CA . LEU A 1 106 ? -7.412 11.431 12.939 1.00 95.19 106 LEU A CA 1
ATOM 794 C C . LEU A 1 106 ? -6.098 12.175 12.693 1.00 95.19 106 LEU A C 1
ATOM 796 O O . LEU A 1 106 ? -6.010 13.089 11.874 1.00 95.19 106 LEU A O 1
ATOM 800 N N . SER A 1 107 ? -5.033 11.716 13.352 1.00 94.50 107 SER A N 1
ATOM 801 C CA . SER A 1 107 ? -3.680 12.132 12.985 1.00 94.50 107 SER A CA 1
ATOM 802 C C . SER A 1 107 ? -3.364 11.706 11.544 1.00 94.50 107 SER A C 1
ATOM 804 O O . SER A 1 107 ? -3.974 10.770 11.015 1.00 94.50 107 SER A O 1
ATOM 806 N N . LYS A 1 108 ? -2.365 12.331 10.908 1.00 92.19 108 LYS A N 1
ATOM 807 C CA . LYS A 1 108 ? -1.901 11.917 9.572 1.00 92.19 108 LYS A CA 1
ATOM 808 C C . LYS A 1 108 ? -1.519 10.429 9.536 1.00 92.19 108 LYS A C 1
ATOM 810 O O . LYS A 1 108 ? -1.925 9.723 8.621 1.00 92.19 108 LYS A O 1
ATOM 815 N N . GLY A 1 109 ? -0.795 9.945 10.548 1.00 94.31 109 GLY A N 1
ATOM 816 C CA . GLY A 1 109 ? -0.380 8.541 10.624 1.00 94.31 109 GLY A CA 1
ATOM 817 C C . GLY A 1 109 ? -1.555 7.585 10.825 1.00 94.31 109 GLY A C 1
ATOM 818 O O . GLY A 1 109 ? -1.659 6.581 10.128 1.00 94.31 109 GLY A O 1
ATOM 819 N N . THR A 1 110 ? -2.502 7.923 11.706 1.00 95.81 110 THR A N 1
ATOM 820 C CA . THR A 1 110 ? -3.720 7.116 11.896 1.00 95.81 110 THR A CA 1
ATOM 821 C C . THR A 1 110 ? -4.579 7.095 10.634 1.00 95.81 110 THR A C 1
ATOM 823 O O . THR A 1 110 ? -5.102 6.052 10.259 1.00 95.81 110 THR A O 1
ATOM 826 N N . SER A 1 111 ? -4.682 8.226 9.939 1.00 95.50 111 SER A N 1
ATOM 827 C CA . SER A 1 111 ? -5.384 8.320 8.658 1.00 95.50 111 SER A CA 1
ATOM 828 C C . SER A 1 111 ? -4.738 7.436 7.596 1.00 95.50 111 SER A C 1
ATOM 830 O O . SER A 1 111 ? -5.448 6.748 6.871 1.00 95.50 111 SER A O 1
ATOM 832 N N . GLN A 1 112 ? -3.404 7.380 7.554 1.00 96.31 112 GLN A N 1
ATOM 833 C CA . GLN A 1 112 ? -2.678 6.476 6.664 1.00 96.31 112 GLN A CA 1
ATOM 834 C C . GLN A 1 112 ? -2.943 5.002 7.001 1.00 96.31 112 GLN A C 1
ATOM 836 O O . GLN A 1 112 ? -3.160 4.197 6.101 1.00 96.31 112 GLN A O 1
ATOM 841 N N . LYS A 1 113 ? -3.011 4.637 8.288 1.00 97.06 113 LYS A N 1
ATOM 842 C CA . LYS A 1 113 ? -3.397 3.275 8.706 1.00 97.06 113 LYS A CA 1
ATOM 843 C C . LYS A 1 113 ? -4.799 2.908 8.212 1.00 97.06 113 LYS A C 1
ATOM 845 O O . LYS A 1 113 ? -5.001 1.802 7.722 1.00 97.06 113 LYS A O 1
ATOM 850 N N . VAL A 1 114 ? -5.751 3.844 8.274 1.00 97.00 114 VAL A N 1
ATOM 851 C CA . VAL A 1 114 ? -7.093 3.668 7.687 1.00 97.00 114 VAL A CA 1
ATOM 852 C C . VAL A 1 114 ? -7.013 3.532 6.161 1.00 97.00 114 VAL A C 1
ATOM 854 O O . VAL A 1 114 ? -7.675 2.664 5.596 1.00 97.00 114 VAL A O 1
ATOM 857 N N . ALA A 1 115 ? -6.181 4.342 5.498 1.00 95.94 115 ALA A N 1
ATOM 858 C CA . ALA A 1 115 ? -5.959 4.300 4.052 1.00 95.94 115 ALA A CA 1
ATOM 859 C C . ALA A 1 115 ? -5.424 2.942 3.577 1.00 95.94 115 ALA A C 1
ATOM 861 O O . ALA A 1 115 ? -5.826 2.447 2.531 1.00 95.94 115 ALA A O 1
ATOM 862 N N . VAL A 1 116 ? -4.534 2.327 4.350 1.00 97.19 116 VAL A N 1
ATOM 863 C CA . VAL A 1 116 ? -3.978 1.007 4.044 1.00 97.19 116 VAL A CA 1
ATOM 864 C C . VAL A 1 116 ? -4.984 -0.099 4.382 1.00 97.19 116 VAL A C 1
ATOM 866 O O . VAL A 1 116 ? -5.231 -0.981 3.559 1.00 97.19 116 VAL A O 1
ATOM 869 N N . ALA A 1 117 ? -5.650 -0.016 5.538 1.00 96.94 117 ALA A N 1
ATOM 870 C CA . ALA A 1 117 ? -6.705 -0.953 5.930 1.00 96.94 117 ALA A CA 1
ATOM 871 C C . ALA A 1 117 ? -7.844 -1.022 4.895 1.00 96.94 117 ALA A C 1
ATOM 873 O O . ALA A 1 117 ? -8.339 -2.111 4.592 1.00 96.94 117 ALA A O 1
ATOM 874 N N . GLN A 1 118 ? -8.233 0.117 4.302 1.00 95.31 118 GLN A N 1
ATOM 875 C CA . GLN A 1 118 ? -9.295 0.143 3.289 1.00 95.31 118 GLN A CA 1
ATOM 876 C C . GLN A 1 118 ? -8.938 -0.608 2.005 1.00 95.31 118 GLN A C 1
ATOM 878 O O . GLN A 1 118 ? -9.831 -1.068 1.302 1.00 95.31 118 GLN A O 1
ATOM 883 N N . ALA A 1 119 ? -7.650 -0.736 1.685 1.00 95.31 119 ALA A N 1
ATOM 884 C CA . ALA A 1 119 ? -7.224 -1.410 0.471 1.00 95.31 119 ALA A CA 1
ATOM 885 C C . ALA A 1 119 ? -7.142 -2.930 0.669 1.00 95.31 119 ALA A C 1
ATOM 887 O O . ALA A 1 119 ? -7.303 -3.697 -0.276 1.00 95.31 119 ALA A O 1
ATOM 888 N N . LEU A 1 120 ? -6.939 -3.376 1.911 1.00 95.75 120 LEU A N 1
ATOM 889 C CA . LEU A 1 120 ? -6.705 -4.780 2.247 1.00 95.75 120 LEU A CA 1
ATOM 890 C C . LEU A 1 120 ? -7.980 -5.532 2.680 1.00 95.75 120 LEU A C 1
ATOM 892 O O . LEU A 1 120 ? -8.032 -6.763 2.609 1.00 95.75 120 LEU A O 1
ATOM 896 N N . LEU A 1 121 ? -9.036 -4.817 3.084 1.00 92.94 121 LEU A N 1
ATOM 897 C CA . LEU A 1 121 ? -10.259 -5.387 3.673 1.00 92.94 121 LEU A CA 1
ATOM 898 C C . LEU A 1 121 ? -10.934 -6.493 2.847 1.00 92.94 121 LEU A C 1
ATOM 900 O O . LEU A 1 121 ? -11.345 -7.509 3.416 1.00 92.94 121 LEU A O 1
ATOM 904 N N . ALA A 1 122 ? -11.001 -6.332 1.524 1.00 91.94 122 ALA A N 1
ATOM 905 C CA . ALA A 1 122 ? -11.734 -7.220 0.619 1.00 91.94 122 ALA A CA 1
ATOM 906 C C . ALA A 1 122 ? -10.833 -8.143 -0.215 1.00 91.94 122 ALA A C 1
ATOM 908 O O . ALA A 1 122 ? -11.315 -8.771 -1.154 1.00 91.94 122 ALA A O 1
ATOM 909 N N . GLY A 1 123 ? -9.539 -8.239 0.117 1.00 91.44 123 GLY A N 1
ATOM 910 C CA . GLY A 1 123 ? -8.610 -9.138 -0.569 1.00 91.44 123 GLY A CA 1
ATOM 911 C C . GLY A 1 123 ? -8.534 -8.874 -2.080 1.00 91.44 123 GLY A C 1
ATOM 912 O O . GLY A 1 123 ? -8.971 -9.732 -2.853 1.00 91.44 123 GLY A O 1
ATOM 913 N N . PRO A 1 124 ? -8.002 -7.713 -2.504 1.00 94.81 124 PRO A N 1
ATOM 914 C CA . PRO A 1 124 ? -7.919 -7.356 -3.917 1.00 94.81 124 PRO A CA 1
ATOM 915 C C . PRO A 1 124 ? -7.057 -8.350 -4.706 1.00 94.81 124 PRO A C 1
ATOM 917 O O . PRO A 1 124 ? -6.146 -8.973 -4.163 1.00 94.81 124 PRO A O 1
ATOM 920 N N . GLU A 1 125 ? -7.349 -8.481 -5.994 1.00 95.69 125 GLU A N 1
ATOM 921 C CA . GLU A 1 125 ? -6.507 -9.193 -6.964 1.00 95.69 125 GLU A CA 1
ATOM 922 C C . GLU A 1 125 ? -5.345 -8.315 -7.436 1.00 95.69 125 GLU A C 1
ATOM 924 O O . GLU A 1 125 ? -4.279 -8.838 -7.737 1.00 95.69 125 GLU A O 1
ATOM 929 N N . LEU A 1 126 ? -5.537 -6.990 -7.440 1.00 96.81 126 LEU A N 1
ATOM 930 C CA . LEU A 1 126 ? -4.495 -6.000 -7.698 1.00 96.81 126 LEU A CA 1
ATOM 931 C C . LEU A 1 126 ? -4.473 -4.961 -6.570 1.00 96.81 126 LEU A C 1
ATOM 933 O O . LEU A 1 126 ? -5.441 -4.228 -6.366 1.00 96.81 126 LEU A O 1
ATOM 937 N N . LEU A 1 127 ? -3.370 -4.884 -5.834 1.00 97.56 127 LEU A N 1
ATOM 938 C CA . LEU A 1 127 ? -3.145 -3.877 -4.801 1.00 97.56 127 LEU A CA 1
ATOM 939 C C . LEU A 1 127 ? -2.153 -2.834 -5.315 1.00 97.56 127 LEU A C 1
ATOM 941 O O . LEU A 1 127 ? -1.010 -3.162 -5.609 1.00 97.56 127 LEU A O 1
ATOM 945 N N . VAL A 1 128 ? -2.577 -1.576 -5.390 1.00 97.56 128 VAL A N 1
ATOM 946 C CA . VAL A 1 128 ? -1.741 -0.467 -5.859 1.00 97.56 128 VAL A CA 1
ATOM 947 C C . VAL A 1 128 ? -1.416 0.466 -4.692 1.00 97.56 128 VAL A C 1
ATOM 949 O O . VAL A 1 128 ? -2.322 0.979 -4.033 1.00 97.56 128 VAL A O 1
ATOM 952 N N . LEU A 1 129 ? -0.130 0.695 -4.433 1.00 97.12 129 LEU A N 1
ATOM 953 C CA . LEU A 1 129 ? 0.372 1.442 -3.278 1.00 97.12 129 LEU A CA 1
ATOM 954 C C . LEU A 1 129 ? 1.222 2.637 -3.736 1.00 97.12 129 LEU A C 1
ATOM 956 O O . LEU A 1 129 ? 2.346 2.454 -4.198 1.00 97.12 129 LEU A O 1
ATOM 960 N N . ASP A 1 130 ? 0.710 3.859 -3.587 1.00 95.38 130 ASP A N 1
ATOM 961 C CA . ASP A 1 130 ? 1.455 5.091 -3.884 1.00 95.38 130 ASP A CA 1
ATOM 962 C C . ASP A 1 130 ? 2.006 5.685 -2.582 1.00 95.38 130 ASP A C 1
ATOM 964 O O . ASP A 1 130 ? 1.258 6.245 -1.781 1.00 95.38 130 ASP A O 1
ATOM 968 N N . GLU A 1 131 ? 3.300 5.478 -2.321 1.00 93.00 131 GLU A N 1
ATOM 969 C CA . GLU A 1 131 ? 4.000 5.906 -1.100 1.00 93.00 131 GLU A CA 1
ATOM 970 C C . GLU A 1 131 ? 3.290 5.503 0.207 1.00 93.00 131 GLU A C 1
ATOM 972 O O . GLU A 1 131 ? 3.288 6.227 1.207 1.00 93.00 131 GLU A O 1
ATOM 977 N N . ALA A 1 132 ? 2.685 4.313 0.219 1.00 94.69 132 ALA A N 1
ATOM 978 C CA . ALA A 1 132 ? 1.783 3.888 1.287 1.00 94.69 132 ALA A CA 1
ATOM 979 C C . ALA A 1 132 ? 2.444 3.777 2.678 1.00 94.69 132 ALA A C 1
ATOM 981 O O . ALA A 1 132 ? 1.744 3.868 3.691 1.00 94.69 132 ALA A O 1
ATOM 982 N N . TRP A 1 133 ? 3.771 3.618 2.746 1.00 93.94 133 TRP A N 1
ATOM 983 C CA . TRP A 1 133 ? 4.536 3.561 3.999 1.00 93.94 133 TRP A CA 1
ATOM 984 C C . TRP A 1 133 ? 4.781 4.936 4.627 1.00 93.94 133 TRP A C 1
ATOM 986 O O . TRP A 1 133 ? 5.105 5.032 5.821 1.00 93.94 133 TRP A O 1
ATOM 996 N N . THR A 1 134 ? 4.631 6.010 3.853 1.00 90.00 134 THR A N 1
ATOM 997 C CA . THR A 1 134 ? 4.861 7.370 4.329 1.00 90.00 134 THR A CA 1
ATOM 998 C C . THR A 1 134 ? 3.838 7.729 5.406 1.00 90.00 134 THR A C 1
ATOM 1000 O O . THR A 1 134 ? 2.632 7.637 5.218 1.00 90.00 134 THR A O 1
ATOM 1003 N N . GLY A 1 135 ? 4.320 8.163 6.573 1.00 88.06 135 GLY A N 1
ATOM 1004 C CA . GLY A 1 135 ? 3.469 8.505 7.718 1.00 88.06 135 GLY A CA 1
ATOM 1005 C C . GLY A 1 135 ? 3.065 7.325 8.610 1.00 88.06 135 GLY A C 1
ATOM 1006 O O . GLY A 1 135 ? 2.519 7.570 9.685 1.00 88.06 135 GLY A O 1
ATOM 1007 N N . LEU A 1 136 ? 3.377 6.080 8.231 1.00 93.81 136 LEU A N 1
ATOM 1008 C CA . LEU A 1 136 ? 3.257 4.930 9.130 1.00 93.81 136 LEU A CA 1
ATOM 1009 C C . LEU A 1 136 ? 4.410 4.904 10.141 1.00 93.81 136 LEU A C 1
ATOM 1011 O O . LEU A 1 136 ? 5.558 5.216 9.799 1.00 93.81 136 LEU A O 1
ATOM 1015 N N . ASP A 1 137 ? 4.097 4.497 11.371 1.00 93.94 137 ASP A N 1
ATOM 1016 C CA . ASP A 1 137 ? 5.083 4.149 12.397 1.00 93.94 137 ASP A CA 1
ATOM 1017 C C . ASP A 1 137 ? 5.754 2.794 12.100 1.00 93.94 137 ASP A C 1
ATOM 1019 O O . ASP A 1 137 ? 5.374 2.077 11.174 1.00 93.94 137 ASP A O 1
ATOM 1023 N N . ALA A 1 138 ? 6.803 2.455 12.854 1.00 93.00 138 ALA A N 1
ATOM 1024 C CA . ALA A 1 138 ? 7.621 1.276 12.577 1.00 93.00 138 ALA A CA 1
ATOM 1025 C C . ALA A 1 138 ? 6.818 -0.036 12.610 1.00 93.00 138 ALA A C 1
ATOM 1027 O O . ALA A 1 138 ? 7.003 -0.872 11.729 1.00 93.00 138 ALA A O 1
ATOM 1028 N N . SER A 1 139 ? 5.908 -0.205 13.576 1.00 94.31 139 SER A N 1
ATOM 1029 C CA . SER A 1 139 ? 5.085 -1.415 13.667 1.00 94.31 139 SER A CA 1
ATOM 1030 C C . SER A 1 139 ? 4.097 -1.510 12.506 1.00 94.31 139 SER A C 1
ATOM 1032 O O . SER A 1 139 ? 3.996 -2.567 11.890 1.00 94.31 139 SER A O 1
ATOM 1034 N N . ALA A 1 140 ? 3.436 -0.410 12.134 1.00 95.56 140 ALA A N 1
ATOM 1035 C CA . ALA A 1 140 ? 2.518 -0.400 10.998 1.00 95.56 140 ALA A CA 1
ATOM 1036 C C . ALA A 1 140 ? 3.226 -0.610 9.647 1.00 95.56 140 ALA A C 1
ATOM 1038 O O . ALA A 1 140 ? 2.636 -1.198 8.744 1.00 95.56 140 ALA A O 1
ATOM 1039 N N . ARG A 1 141 ? 4.486 -0.175 9.496 1.00 95.56 141 ARG A N 1
ATOM 1040 C CA . ARG A 1 141 ? 5.295 -0.479 8.300 1.00 95.56 141 ARG A CA 1
ATOM 1041 C C . ARG A 1 141 ? 5.594 -1.968 8.185 1.00 95.56 141 ARG A C 1
ATOM 1043 O O . ARG A 1 141 ? 5.379 -2.527 7.117 1.00 95.56 141 ARG A O 1
ATOM 1050 N N . THR A 1 142 ? 6.038 -2.594 9.275 1.00 94.50 142 THR A N 1
ATOM 1051 C CA . THR A 1 142 ? 6.270 -4.046 9.323 1.00 94.50 142 THR A CA 1
ATOM 1052 C C . THR A 1 142 ? 4.988 -4.815 9.017 1.00 94.50 142 THR A C 1
ATOM 1054 O O . THR A 1 142 ? 5.013 -5.806 8.291 1.00 94.50 142 THR A O 1
ATOM 1057 N N . GLU A 1 143 ? 3.854 -4.335 9.526 1.00 97.44 143 GLU A N 1
ATOM 1058 C CA . GLU A 1 143 ? 2.556 -4.941 9.250 1.00 97.44 143 GLU A CA 1
ATOM 1059 C C . GLU A 1 143 ? 2.147 -4.805 7.777 1.00 97.44 143 GLU A C 1
ATOM 1061 O O . GLU A 1 143 ? 1.639 -5.756 7.188 1.00 97.44 143 GLU A O 1
ATOM 1066 N N . LEU A 1 144 ? 2.414 -3.657 7.148 1.00 97.19 144 LEU A N 1
ATOM 1067 C CA . LEU A 1 144 ? 2.178 -3.482 5.715 1.00 97.19 144 LEU A CA 1
ATOM 1068 C C . LEU A 1 144 ? 3.105 -4.375 4.877 1.00 97.19 144 LEU A C 1
ATOM 1070 O O . LEU A 1 144 ? 2.631 -5.010 3.938 1.00 97.19 144 LEU A O 1
ATOM 1074 N N . ASP A 1 145 ? 4.387 -4.487 5.236 1.00 95.31 145 ASP A N 1
ATOM 1075 C CA . ASP A 1 145 ? 5.326 -5.401 4.569 1.00 95.31 145 ASP A CA 1
ATOM 1076 C C . ASP A 1 145 ? 4.800 -6.852 4.630 1.00 95.31 145 ASP A C 1
ATOM 1078 O O . ASP A 1 145 ? 4.766 -7.561 3.620 1.00 95.31 145 ASP A O 1
ATOM 1082 N N . ARG A 1 146 ? 4.293 -7.271 5.799 1.00 95.19 146 ARG A N 1
ATOM 1083 C CA . ARG A 1 146 ? 3.656 -8.579 5.993 1.00 95.19 14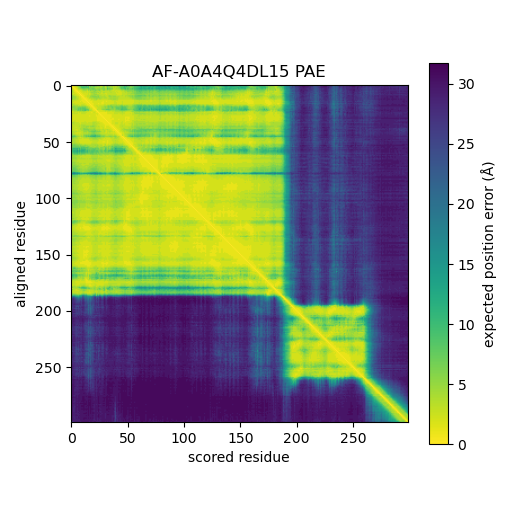6 ARG A CA 1
ATOM 1084 C C . ARG A 1 146 ? 2.384 -8.736 5.155 1.00 95.19 146 ARG A C 1
ATOM 1086 O O . ARG A 1 146 ? 2.219 -9.762 4.500 1.00 95.19 146 ARG A O 1
ATOM 1093 N N . ALA A 1 147 ? 1.496 -7.745 5.156 1.00 96.62 147 ALA A N 1
ATOM 1094 C CA . ALA A 1 147 ? 0.246 -7.788 4.399 1.00 96.62 147 ALA A CA 1
ATOM 1095 C C . ALA A 1 147 ? 0.482 -7.863 2.880 1.00 96.62 147 ALA A C 1
ATOM 1097 O O . ALA A 1 147 ? -0.252 -8.559 2.176 1.00 96.62 147 ALA A O 1
ATOM 1098 N N . VAL A 1 148 ? 1.524 -7.190 2.378 1.00 96.31 148 VAL A N 1
ATOM 1099 C CA . VAL A 1 148 ? 1.971 -7.303 0.982 1.00 96.31 148 VAL A CA 1
ATOM 1100 C C . VAL A 1 148 ? 2.412 -8.733 0.679 1.00 96.31 148 VAL A C 1
ATOM 1102 O O . VAL A 1 148 ? 1.910 -9.326 -0.274 1.00 96.31 148 VAL A O 1
ATOM 1105 N N . ALA A 1 149 ? 3.273 -9.321 1.513 1.00 92.69 149 ALA A N 1
ATOM 1106 C CA . ALA A 1 149 ? 3.727 -10.699 1.326 1.00 92.69 149 ALA A CA 1
ATOM 1107 C C . ALA A 1 149 ? 2.567 -11.712 1.375 1.00 92.69 149 ALA A C 1
ATOM 1109 O O . ALA A 1 149 ? 2.477 -12.594 0.522 1.00 92.69 149 ALA A O 1
ATOM 1110 N N . GLU A 1 150 ? 1.635 -11.559 2.323 1.00 94.12 150 GLU A N 1
ATOM 1111 C CA . GLU A 1 150 ? 0.420 -12.381 2.415 1.00 94.12 150 GLU A CA 1
ATOM 1112 C C . GLU A 1 150 ? -0.438 -12.265 1.147 1.00 94.12 150 GLU A C 1
ATOM 1114 O O . GLU A 1 150 ? -0.986 -13.262 0.668 1.00 94.12 150 GLU A O 1
ATOM 1119 N N . ARG A 1 151 ? -0.543 -11.060 0.573 1.00 94.50 151 ARG A N 1
ATOM 1120 C CA . ARG A 1 151 ? -1.326 -10.833 -0.643 1.00 94.50 151 ARG A CA 1
ATOM 1121 C C . ARG A 1 151 ? -0.710 -11.519 -1.859 1.00 94.50 151 ARG A C 1
ATOM 1123 O O . ARG A 1 151 ? -1.450 -12.167 -2.606 1.00 94.50 151 ARG A O 1
ATOM 1130 N N . VAL A 1 152 ? 0.605 -11.393 -2.022 1.00 92.12 152 VAL A N 1
ATOM 1131 C CA . VAL A 1 152 ? 1.380 -12.023 -3.101 1.00 92.12 152 VAL A CA 1
ATOM 1132 C C . VAL A 1 152 ? 1.301 -13.544 -2.996 1.00 92.12 152 VAL A C 1
ATOM 1134 O O . VAL A 1 152 ? 0.911 -14.207 -3.954 1.00 92.12 152 VAL A O 1
ATOM 1137 N N . ALA A 1 153 ? 1.528 -14.101 -1.801 1.00 90.69 153 ALA A N 1
ATOM 1138 C CA . ALA A 1 153 ? 1.427 -15.540 -1.548 1.00 90.69 153 ALA A CA 1
ATOM 1139 C C . ALA A 1 153 ? 0.023 -16.108 -1.826 1.00 90.69 153 ALA A C 1
ATOM 1141 O O . ALA A 1 153 ? -0.123 -17.259 -2.230 1.00 90.69 153 ALA A O 1
ATOM 1142 N N . ALA A 1 154 ? -1.021 -15.296 -1.647 1.00 90.62 154 ALA A N 1
ATOM 1143 C CA . ALA A 1 154 ? -2.394 -15.650 -1.990 1.00 90.62 154 ALA A CA 1
ATOM 1144 C C . ALA A 1 154 ? -2.748 -15.380 -3.472 1.00 90.62 154 ALA A C 1
ATOM 1146 O O . ALA A 1 154 ? -3.931 -15.292 -3.808 1.00 90.62 154 ALA A O 1
ATOM 1147 N N . GLY A 1 155 ? -1.755 -15.184 -4.348 1.00 90.62 155 GLY A N 1
ATOM 1148 C CA . GLY A 1 155 ? -1.917 -15.006 -5.796 1.00 90.62 155 GLY A CA 1
ATOM 1149 C C . GLY A 1 155 ? -2.373 -13.614 -6.244 1.00 90.62 155 GLY A C 1
ATOM 1150 O O . GLY A 1 155 ? -2.721 -13.437 -7.407 1.00 90.62 155 GLY A O 1
ATOM 1151 N N . GLY A 1 156 ? -2.410 -12.631 -5.339 1.00 93.06 156 GLY A N 1
ATOM 1152 C CA . GLY A 1 156 ? -2.709 -11.244 -5.701 1.00 93.06 156 GLY A CA 1
ATOM 1153 C C . GLY A 1 156 ? -1.461 -10.521 -6.196 1.00 93.06 156 GLY A C 1
ATOM 1154 O O . GLY A 1 156 ? -0.371 -10.747 -5.684 1.00 93.06 156 GLY A O 1
ATOM 1155 N N . THR A 1 157 ? -1.620 -9.624 -7.157 1.00 95.31 157 THR A N 1
ATOM 1156 C CA . THR A 1 157 ? -0.530 -8.780 -7.657 1.00 95.31 157 THR A CA 1
ATOM 1157 C C . THR A 1 157 ? -0.454 -7.493 -6.845 1.00 95.31 157 THR A C 1
ATOM 1159 O O . THR A 1 157 ? -1.481 -6.903 -6.498 1.00 95.31 157 THR A O 1
ATOM 1162 N N . VAL A 1 158 ? 0.756 -7.035 -6.540 1.00 96.88 158 VAL A N 1
ATOM 1163 C CA . VAL A 1 158 ? 0.994 -5.786 -5.811 1.00 96.88 158 VAL A CA 1
ATOM 1164 C C . VAL A 1 158 ? 1.885 -4.885 -6.653 1.00 96.88 158 VAL A C 1
ATOM 1166 O O . VAL A 1 158 ? 2.972 -5.290 -7.037 1.00 96.88 158 VAL A O 1
ATOM 1169 N N . VAL A 1 159 ? 1.451 -3.654 -6.910 1.00 97.00 159 VAL A N 1
ATOM 1170 C CA . VAL A 1 159 ? 2.252 -2.621 -7.580 1.00 97.00 159 VAL A CA 1
ATOM 1171 C C . VAL A 1 159 ? 2.495 -1.493 -6.591 1.00 97.00 159 VAL A C 1
ATOM 1173 O O . VAL A 1 159 ? 1.537 -0.949 -6.040 1.00 97.00 159 VAL A O 1
ATOM 1176 N N . PHE A 1 160 ? 3.749 -1.112 -6.365 1.00 96.31 160 PHE A N 1
ATOM 1177 C CA . PHE A 1 160 ? 4.063 -0.062 -5.399 1.00 96.31 160 PHE A CA 1
ATOM 1178 C C . PHE A 1 160 ? 5.109 0.941 -5.880 1.00 96.31 160 PHE A C 1
ATOM 1180 O O . PHE A 1 160 ? 5.980 0.636 -6.694 1.00 96.31 160 PHE A O 1
ATOM 1187 N N . VAL A 1 161 ? 5.019 2.146 -5.321 1.00 93.38 161 VAL A N 1
ATOM 1188 C CA . VAL A 1 161 ? 5.997 3.232 -5.435 1.00 93.38 161 VAL A CA 1
ATOM 1189 C C . VAL A 1 161 ? 6.407 3.642 -4.026 1.00 93.38 161 VAL A C 1
ATOM 1191 O O . VAL A 1 161 ? 5.549 3.843 -3.166 1.00 93.38 161 VAL A O 1
ATOM 1194 N N . ASP A 1 162 ? 7.708 3.787 -3.788 1.00 89.38 162 ASP A N 1
ATOM 1195 C CA . ASP A 1 162 ? 8.249 4.300 -2.527 1.00 89.38 162 ASP A CA 1
ATOM 1196 C C . ASP A 1 162 ? 9.547 5.082 -2.788 1.00 89.38 162 ASP A C 1
ATOM 1198 O O . ASP A 1 162 ? 10.306 4.756 -3.706 1.00 89.38 162 ASP A O 1
ATOM 1202 N N . HIS A 1 163 ? 9.802 6.120 -1.990 1.00 81.62 163 HIS A N 1
ATOM 1203 C CA . HIS A 1 163 ? 11.023 6.924 -2.087 1.00 81.62 163 HIS A CA 1
ATOM 1204 C C . HIS A 1 163 ? 12.234 6.233 -1.446 1.00 81.62 163 HIS A C 1
ATOM 1206 O O . HIS A 1 163 ? 13.371 6.580 -1.766 1.00 81.62 163 HIS A O 1
ATOM 1212 N N . ASP A 1 164 ? 12.018 5.276 -0.537 1.00 81.44 164 ASP A N 1
ATOM 1213 C CA . ASP A 1 164 ? 13.083 4.479 0.055 1.00 81.44 164 ASP A CA 1
ATOM 1214 C C . ASP A 1 164 ? 13.490 3.359 -0.926 1.00 81.44 164 ASP A C 1
ATOM 1216 O O . ASP A 1 164 ? 12.725 2.410 -1.161 1.00 81.44 164 ASP A O 1
ATOM 1220 N N . PRO A 1 165 ? 14.713 3.403 -1.492 1.00 73.38 165 PRO A N 1
ATOM 1221 C CA . PRO A 1 165 ? 15.207 2.350 -2.375 1.00 73.38 165 PRO A CA 1
ATOM 1222 C C . PRO A 1 165 ? 15.285 0.979 -1.696 1.00 73.38 165 PRO A C 1
ATOM 1224 O O . PRO A 1 165 ? 15.317 -0.044 -2.369 1.00 73.38 165 PRO A O 1
ATOM 1227 N N . ARG A 1 166 ? 15.281 0.938 -0.360 1.00 74.38 166 ARG A N 1
ATOM 1228 C CA . ARG A 1 166 ? 15.350 -0.301 0.421 1.00 74.38 166 ARG A CA 1
ATOM 1229 C C . ARG A 1 166 ? 13.978 -0.924 0.659 1.00 74.38 166 ARG A C 1
ATOM 1231 O O . ARG A 1 166 ? 13.915 -2.061 1.124 1.00 74.38 166 ARG A O 1
ATOM 1238 N N . ARG A 1 167 ? 12.880 -0.203 0.385 1.00 85.25 167 ARG A N 1
ATOM 1239 C CA . ARG A 1 167 ? 11.522 -0.715 0.605 1.00 85.25 167 ARG A CA 1
ATOM 1240 C C . ARG A 1 167 ? 11.307 -1.969 -0.233 1.00 85.25 167 ARG A C 1
ATOM 1242 O O . ARG A 1 167 ? 11.321 -1.894 -1.462 1.00 85.25 167 ARG A O 1
ATOM 1249 N N . LEU A 1 168 ? 11.118 -3.094 0.462 1.00 80.06 168 LEU A N 1
ATOM 1250 C CA . LEU A 1 168 ? 10.931 -4.423 -0.125 1.00 80.06 168 LEU A CA 1
ATOM 1251 C C . LEU A 1 168 ? 12.026 -4.791 -1.147 1.00 80.06 168 LEU A C 1
ATOM 1253 O O . LEU A 1 168 ? 11.790 -5.553 -2.084 1.00 80.06 168 LEU A O 1
ATOM 1257 N N . ALA A 1 169 ? 13.233 -4.241 -0.977 1.00 74.38 169 ALA A N 1
ATOM 1258 C CA . ALA A 1 169 ? 14.355 -4.538 -1.855 1.00 74.38 169 ALA A CA 1
ATOM 1259 C C . ALA A 1 169 ? 14.700 -6.032 -1.783 1.00 74.38 169 ALA A C 1
ATOM 1261 O O . ALA A 1 169 ? 14.803 -6.600 -0.696 1.00 74.38 169 ALA A O 1
ATOM 1262 N N . GLY A 1 170 ? 14.857 -6.664 -2.948 1.00 72.38 170 GLY A N 1
ATOM 1263 C CA . GLY A 1 170 ? 15.098 -8.105 -3.071 1.00 72.38 170 GLY A CA 1
ATOM 1264 C C . GLY A 1 170 ? 13.857 -8.992 -2.915 1.00 72.38 170 GLY A C 1
ATOM 1265 O O . GLY A 1 170 ? 13.970 -10.193 -3.124 1.00 72.38 170 GLY A O 1
ATOM 1266 N N . ALA A 1 171 ? 12.694 -8.427 -2.571 1.00 76.69 171 ALA A N 1
ATOM 1267 C CA . ALA A 1 171 ? 11.417 -9.144 -2.570 1.00 76.69 171 ALA A CA 1
ATOM 1268 C C . ALA A 1 171 ? 10.576 -8.862 -3.825 1.00 76.69 171 ALA A C 1
ATOM 1270 O O . ALA A 1 171 ? 9.679 -9.637 -4.129 1.00 76.69 171 ALA A O 1
ATOM 1271 N N . ALA A 1 172 ? 10.823 -7.745 -4.518 1.00 77.94 172 ALA A N 1
ATOM 1272 C CA . ALA A 1 172 ? 10.130 -7.418 -5.760 1.00 77.94 172 ALA A CA 1
ATOM 1273 C C . ALA A 1 172 ? 10.553 -8.371 -6.887 1.00 77.94 172 ALA A C 1
ATOM 1275 O O . ALA A 1 172 ? 11.745 -8.501 -7.162 1.00 77.94 172 ALA A O 1
ATOM 1276 N N . ASP A 1 173 ? 9.569 -8.984 -7.545 1.00 80.44 173 ASP A N 1
ATOM 1277 C CA . ASP A 1 173 ? 9.763 -9.868 -8.698 1.00 80.44 173 ASP A CA 1
ATOM 1278 C C . ASP A 1 173 ? 10.116 -9.068 -9.957 1.00 80.44 173 ASP A C 1
ATOM 1280 O O . ASP A 1 173 ? 10.878 -9.521 -10.809 1.00 80.44 173 ASP A O 1
ATOM 1284 N N . GLU A 1 174 ? 9.564 -7.856 -10.076 1.00 86.94 174 GLU A N 1
ATOM 1285 C CA . GLU A 1 174 ? 9.808 -6.973 -11.211 1.00 86.94 174 GLU A CA 1
ATOM 1286 C C . GLU A 1 174 ? 10.012 -5.526 -10.767 1.00 86.94 174 GLU A C 1
ATOM 1288 O O . GLU A 1 174 ? 9.339 -5.016 -9.866 1.00 86.94 174 GLU A O 1
ATOM 1293 N N . VAL A 1 175 ? 10.930 -4.835 -11.443 1.00 89.06 175 VAL A N 1
ATOM 1294 C CA . VAL A 1 175 ? 11.192 -3.411 -11.233 1.00 89.06 175 VAL A CA 1
ATOM 1295 C C . VAL A 1 175 ? 11.058 -2.686 -12.566 1.00 89.06 175 VAL A C 1
ATOM 1297 O O . VAL A 1 175 ? 11.681 -3.063 -13.558 1.00 89.06 175 VAL A O 1
ATOM 1300 N N . TYR A 1 176 ? 10.260 -1.624 -12.584 1.00 90.12 176 TYR A N 1
ATOM 1301 C CA . TYR A 1 176 ? 10.088 -0.755 -13.741 1.00 90.12 176 TYR A CA 1
ATOM 1302 C C . TYR A 1 176 ? 10.516 0.666 -13.404 1.00 90.12 176 TYR A C 1
ATOM 1304 O O . TYR A 1 176 ? 10.178 1.185 -12.343 1.00 90.12 176 TYR A O 1
ATOM 1312 N N . ALA A 1 177 ? 11.214 1.319 -14.325 1.00 88.31 177 ALA A N 1
ATOM 1313 C CA . ALA A 1 177 ? 11.586 2.720 -14.215 1.00 88.31 177 ALA A CA 1
ATOM 1314 C C . ALA A 1 177 ? 10.745 3.566 -15.177 1.00 88.31 177 ALA A C 1
ATOM 1316 O O . ALA A 1 177 ? 10.635 3.267 -16.365 1.00 88.31 177 ALA A O 1
ATOM 1317 N N . VAL A 1 178 ? 10.158 4.648 -14.665 1.00 86.25 178 VAL A N 1
ATOM 1318 C CA . VAL A 1 178 ? 9.505 5.669 -15.490 1.00 86.25 178 VAL A CA 1
ATOM 1319 C C . VAL A 1 178 ? 10.553 6.701 -15.903 1.00 86.25 178 VAL A C 1
ATOM 1321 O O . VAL A 1 178 ? 10.910 7.575 -15.102 1.00 86.25 178 VAL A O 1
ATOM 1324 N N . VAL A 1 179 ? 11.022 6.602 -17.148 1.00 81.81 179 VAL A N 1
ATOM 1325 C CA . VAL A 1 179 ? 12.042 7.470 -17.764 1.00 81.81 179 VAL A CA 1
ATOM 1326 C C . VAL A 1 179 ? 11.412 8.198 -18.946 1.00 81.81 179 VAL A C 1
ATOM 1328 O O . VAL A 1 179 ? 10.696 7.592 -19.734 1.00 81.81 179 VAL A O 1
ATOM 1331 N N . ASP A 1 180 ? 11.589 9.519 -19.030 1.00 78.44 180 ASP A N 1
ATOM 1332 C CA . ASP A 1 180 ? 11.073 10.353 -20.130 1.00 78.44 180 ASP A CA 1
ATOM 1333 C C . ASP A 1 180 ? 9.596 10.112 -20.505 1.00 78.44 180 ASP A C 1
ATOM 1335 O O . ASP A 1 180 ? 9.180 10.258 -21.653 1.00 78.44 180 ASP A O 1
ATOM 1339 N N . ARG A 1 181 ? 8.766 9.811 -19.492 1.00 78.25 181 ARG A N 1
ATOM 1340 C CA . ARG A 1 181 ? 7.331 9.463 -19.590 1.00 78.25 181 ARG A CA 1
ATOM 1341 C C . ARG A 1 181 ? 7.031 8.076 -20.176 1.00 78.25 181 ARG A C 1
ATOM 1343 O O . ARG A 1 181 ? 5.854 7.716 -20.196 1.00 78.25 181 ARG A O 1
ATOM 1350 N N . GLY A 1 182 ? 8.037 7.327 -20.615 1.00 83.44 182 GLY A N 1
ATOM 1351 C CA . GLY A 1 182 ? 7.944 5.909 -20.956 1.00 83.44 182 GLY A CA 1
ATOM 1352 C C . GLY A 1 182 ? 8.093 5.009 -19.729 1.00 83.44 182 GLY A C 1
ATOM 1353 O O . GLY A 1 182 ? 8.285 5.489 -18.608 1.00 83.44 182 GLY A O 1
ATOM 1354 N N . LEU A 1 183 ? 7.977 3.699 -19.946 1.00 87.81 183 LEU A N 1
ATOM 1355 C CA . LEU A 1 183 ? 8.192 2.680 -18.923 1.00 87.81 183 LEU A CA 1
ATOM 1356 C C . LEU A 1 183 ? 9.230 1.681 -19.425 1.00 87.81 183 LEU A C 1
ATOM 1358 O O . LEU A 1 183 ? 9.039 1.060 -20.466 1.00 87.81 183 LEU A O 1
ATOM 1362 N N . GLU A 1 184 ? 10.304 1.515 -18.666 1.00 87.00 184 GLU A N 1
ATOM 1363 C CA . GLU A 1 184 ? 11.369 0.569 -18.977 1.00 87.00 184 GLU A CA 1
ATOM 1364 C C . GLU A 1 184 ? 11.409 -0.509 -17.901 1.00 87.00 184 GLU A C 1
ATOM 1366 O O . GLU A 1 184 ? 11.470 -0.210 -16.704 1.00 87.00 184 GLU A O 1
ATOM 1371 N N . ARG A 1 185 ? 11.371 -1.779 -18.314 1.00 85.19 185 ARG A N 1
ATOM 1372 C CA . ARG A 1 185 ? 11.616 -2.888 -17.393 1.00 85.19 185 ARG A CA 1
ATOM 1373 C C . ARG A 1 185 ? 13.102 -2.929 -17.080 1.00 85.19 185 ARG A C 1
ATOM 1375 O O . ARG A 1 185 ? 13.928 -3.029 -17.984 1.00 85.19 185 ARG A O 1
ATOM 1382 N N . ARG A 1 186 ? 13.446 -2.939 -15.797 1.00 80.19 186 ARG A N 1
ATOM 1383 C CA . ARG A 1 186 ? 14.798 -3.280 -15.370 1.00 80.19 186 ARG A CA 1
ATOM 1384 C C . ARG A 1 186 ? 14.974 -4.790 -15.497 1.00 80.19 186 ARG A C 1
ATOM 1386 O O . ARG A 1 186 ? 14.593 -5.542 -14.609 1.00 80.19 186 ARG A O 1
ATOM 1393 N N . THR A 1 187 ? 15.511 -5.235 -16.628 1.00 58.62 187 THR A N 1
ATOM 1394 C CA . THR A 1 187 ? 16.042 -6.594 -16.769 1.00 58.62 187 THR A CA 1
ATOM 1395 C C . THR A 1 187 ? 17.334 -6.672 -15.969 1.00 58.62 187 THR A C 1
ATOM 1397 O O . THR A 1 187 ? 18.161 -5.770 -16.093 1.00 58.62 187 THR A O 1
ATOM 1400 N N . ASP A 1 188 ? 17.484 -7.697 -15.135 1.00 43.09 188 ASP A N 1
ATOM 1401 C CA . ASP A 1 188 ? 18.628 -7.884 -14.244 1.00 43.09 188 ASP A CA 1
ATOM 1402 C C . ASP A 1 188 ? 19.971 -7.538 -14.901 1.00 43.09 188 ASP A C 1
ATOM 1404 O O . ASP A 1 188 ? 20.543 -8.300 -15.680 1.00 43.09 188 ASP A O 1
ATOM 1408 N N . GLU A 1 189 ? 20.531 -6.404 -14.497 1.00 36.47 189 GLU A N 1
ATOM 1409 C CA . GLU A 1 189 ? 21.967 -6.324 -14.327 1.00 36.47 189 GLU A CA 1
ATOM 1410 C C . GLU A 1 189 ? 22.225 -6.875 -12.926 1.00 36.47 189 GLU A C 1
ATOM 1412 O O . GLU A 1 189 ? 21.853 -6.240 -11.936 1.00 36.47 189 GLU A O 1
ATOM 1417 N N . THR A 1 190 ? 22.825 -8.074 -12.860 1.00 34.66 190 THR A N 1
ATOM 1418 C CA . THR A 1 190 ? 23.697 -8.554 -11.764 1.00 34.66 190 THR A CA 1
ATOM 1419 C C . THR A 1 190 ? 24.060 -7.400 -10.842 1.00 34.66 190 THR A C 1
ATOM 1421 O O . THR A 1 190 ? 24.611 -6.465 -11.410 1.00 34.66 190 THR A O 1
ATOM 1424 N N . PRO A 1 191 ? 23.813 -7.429 -9.509 1.00 39.50 191 PRO A N 1
ATOM 1425 C CA . PRO A 1 191 ? 23.852 -6.257 -8.627 1.00 39.50 191 PRO A CA 1
ATOM 1426 C C . PRO A 1 191 ? 25.072 -5.389 -8.924 1.00 39.50 191 PRO A C 1
ATOM 1428 O O . PRO A 1 191 ? 26.168 -5.596 -8.395 1.00 39.50 191 PRO A O 1
ATOM 1431 N N . ALA A 1 192 ? 24.879 -4.450 -9.848 1.00 38.03 192 ALA A N 1
ATOM 1432 C CA . ALA A 1 192 ? 25.948 -3.670 -10.413 1.00 38.03 192 ALA A CA 1
ATOM 1433 C C . ALA A 1 192 ? 26.199 -2.644 -9.339 1.00 38.03 192 ALA A C 1
ATOM 1435 O O . ALA A 1 192 ? 25.373 -1.760 -9.118 1.00 38.03 192 ALA A O 1
ATOM 1436 N N . ALA A 1 193 ? 27.266 -2.908 -8.584 1.00 40.59 193 ALA A N 1
ATOM 1437 C CA . ALA A 1 193 ? 27.968 -2.007 -7.698 1.00 40.59 193 ALA A CA 1
ATOM 1438 C C . ALA A 1 193 ? 27.179 -0.730 -7.410 1.00 40.59 193 ALA A C 1
ATOM 1440 O O . ALA A 1 193 ? 27.133 0.164 -8.246 1.00 40.59 193 ALA A O 1
ATOM 1441 N N . ALA A 1 194 ? 26.584 -0.657 -6.217 1.00 42.84 194 ALA A N 1
ATOM 1442 C CA . ALA A 1 194 ? 26.030 0.564 -5.651 1.00 42.84 194 ALA A CA 1
ATOM 1443 C C . ALA A 1 194 ? 26.842 1.794 -6.103 1.00 42.84 194 ALA A C 1
ATOM 1445 O O . ALA A 1 194 ? 27.951 2.015 -5.603 1.00 42.84 194 ALA A O 1
ATOM 1446 N N . HIS A 1 195 ? 26.301 2.558 -7.058 1.00 45.44 195 HIS A N 1
ATOM 1447 C CA . HIS A 1 195 ? 26.861 3.819 -7.546 1.00 45.44 195 HIS A CA 1
ATOM 1448 C C . HIS A 1 195 ? 26.536 4.925 -6.536 1.00 45.44 195 HIS A C 1
ATOM 1450 O O . HIS A 1 195 ? 25.849 5.901 -6.814 1.00 45.44 195 HIS A O 1
ATOM 1456 N N . GLY A 1 196 ? 27.006 4.715 -5.311 1.00 54.62 196 GLY A N 1
ATOM 1457 C CA . GLY A 1 196 ? 27.065 5.706 -4.253 1.00 54.62 196 GLY A CA 1
ATOM 1458 C C . GLY A 1 196 ? 28.500 5.799 -3.737 1.00 54.62 196 GLY A C 1
ATOM 1459 O O . GLY A 1 196 ? 29.310 4.914 -4.035 1.00 54.62 196 GLY A O 1
ATOM 1460 N N . PRO A 1 197 ? 28.836 6.840 -2.954 1.00 64.88 197 PRO A N 1
ATOM 1461 C CA . PRO A 1 197 ? 30.153 6.954 -2.336 1.00 64.88 197 PRO A CA 1
ATOM 1462 C C . PRO A 1 197 ? 30.496 5.636 -1.641 1.00 64.88 197 PRO A C 1
ATOM 1464 O O . PRO A 1 197 ? 29.652 5.051 -0.959 1.00 64.88 197 PRO A O 1
ATOM 1467 N N . ARG A 1 198 ? 31.709 5.126 -1.852 1.00 77.06 198 ARG A N 1
ATOM 1468 C CA . ARG A 1 198 ? 32.181 3.884 -1.229 1.00 77.06 198 ARG A CA 1
ATOM 1469 C C . ARG A 1 198 ? 33.187 4.214 -0.141 1.00 77.06 198 ARG A C 1
ATOM 1471 O O . ARG A 1 198 ? 33.861 5.240 -0.192 1.00 77.06 198 ARG A O 1
ATOM 1478 N N . VAL A 1 199 ? 33.301 3.329 0.835 1.00 82.19 199 VAL A N 1
ATOM 1479 C CA . VAL A 1 199 ? 34.314 3.399 1.884 1.00 82.19 199 VAL A CA 1
ATOM 1480 C C . VAL A 1 199 ? 35.268 2.220 1.727 1.00 82.19 199 VAL A C 1
ATOM 1482 O O . VAL A 1 199 ? 34.855 1.099 1.414 1.00 82.19 199 VAL A O 1
ATOM 1485 N N . ARG A 1 200 ? 36.556 2.494 1.908 1.00 85.69 200 ARG A N 1
ATOM 1486 C CA . ARG A 1 200 ? 37.629 1.512 2.033 1.00 85.69 200 ARG A CA 1
ATOM 1487 C C . ARG A 1 200 ? 38.045 1.464 3.494 1.00 85.69 200 ARG A C 1
ATOM 1489 O O . ARG A 1 200 ? 38.406 2.494 4.060 1.00 85.69 200 ARG A O 1
ATOM 1496 N N . ILE A 1 201 ? 37.974 0.282 4.088 1.00 86.25 201 ILE A N 1
ATOM 1497 C CA . ILE A 1 201 ? 38.366 0.027 5.472 1.00 86.25 201 ILE A CA 1
ATOM 1498 C C . ILE A 1 201 ? 39.509 -0.979 5.440 1.00 86.25 201 ILE A C 1
ATOM 1500 O O . ILE A 1 201 ? 39.348 -2.070 4.898 1.00 86.25 201 ILE A O 1
ATOM 1504 N N . VAL A 1 202 ? 40.653 -0.619 6.012 1.00 86.81 202 VAL A N 1
ATOM 1505 C CA . VAL A 1 202 ? 41.764 -1.547 6.236 1.00 86.81 202 VAL A CA 1
ATOM 1506 C C . VAL A 1 202 ? 41.639 -2.065 7.661 1.00 86.81 202 VAL A C 1
ATOM 1508 O O . VAL A 1 202 ? 41.681 -1.279 8.612 1.00 86.81 202 VAL A O 1
ATOM 1511 N N . ALA A 1 203 ? 41.462 -3.375 7.808 1.00 85.81 203 ALA A N 1
ATOM 1512 C CA . ALA A 1 203 ? 41.326 -4.027 9.103 1.00 85.81 203 ALA A CA 1
ATOM 1513 C C . ALA A 1 203 ? 42.308 -5.197 9.237 1.00 85.81 203 ALA A C 1
ATOM 1515 O O . ALA A 1 203 ? 42.604 -5.889 8.267 1.00 85.81 203 ALA A O 1
ATOM 1516 N N . GLU A 1 204 ? 42.817 -5.413 10.443 1.00 85.31 204 GLU A N 1
ATOM 1517 C CA . GLU A 1 204 ? 43.784 -6.456 10.779 1.00 85.31 204 GLU A CA 1
ATOM 1518 C C . GLU A 1 204 ? 43.140 -7.425 11.779 1.00 85.31 204 GLU A C 1
ATOM 1520 O O . GLU A 1 204 ? 42.655 -7.008 12.834 1.00 85.31 204 GLU A O 1
ATOM 1525 N N . GLY A 1 205 ? 43.084 -8.705 11.414 1.00 80.62 205 GLY A N 1
ATOM 1526 C CA . GLY A 1 205 ? 42.624 -9.795 12.275 1.00 80.62 205 GLY A CA 1
ATOM 1527 C C . GLY A 1 205 ? 43.798 -10.646 12.776 1.00 80.62 205 GLY A C 1
ATOM 1528 O O . GLY A 1 205 ? 44.947 -10.384 12.420 1.00 80.62 205 GLY A O 1
ATOM 1529 N N . PRO A 1 206 ? 43.546 -11.690 13.587 1.00 75.75 206 PRO A N 1
ATOM 1530 C CA . PRO A 1 206 ? 44.591 -12.631 13.982 1.00 75.75 206 PRO A CA 1
ATOM 1531 C C . PRO A 1 206 ? 45.278 -13.281 12.769 1.00 75.75 206 PRO A C 1
ATOM 1533 O O . PRO A 1 206 ? 44.638 -13.436 11.724 1.00 75.75 206 PRO A O 1
ATOM 1536 N N . PRO A 1 207 ? 46.535 -13.743 12.906 1.00 70.81 207 PRO A N 1
ATOM 1537 C CA . PRO A 1 207 ? 47.260 -14.395 11.818 1.00 70.81 207 PRO A CA 1
ATOM 1538 C C . PRO A 1 207 ? 46.452 -15.551 11.209 1.00 70.81 207 PRO A C 1
ATOM 1540 O O . PRO A 1 207 ? 46.117 -16.515 11.897 1.00 70.81 207 PRO A O 1
ATOM 1543 N N . GLY A 1 208 ? 46.121 -15.444 9.919 1.00 65.75 208 GLY A N 1
ATOM 1544 C CA . GLY A 1 208 ? 45.352 -16.455 9.183 1.00 65.75 208 GLY A CA 1
ATOM 1545 C C . GLY A 1 208 ? 43.826 -16.399 9.359 1.00 65.75 208 GLY A C 1
ATOM 1546 O O . GLY A 1 208 ? 43.136 -17.281 8.852 1.00 65.75 208 GLY A O 1
ATOM 1547 N N . ALA A 1 209 ? 43.276 -15.392 10.046 1.00 67.44 209 ALA A N 1
ATOM 1548 C CA . ALA A 1 209 ? 41.832 -15.238 10.214 1.00 67.44 209 ALA A CA 1
ATOM 1549 C C . ALA A 1 209 ? 41.178 -14.546 9.004 1.00 67.44 209 ALA A C 1
ATOM 1551 O O . ALA A 1 209 ? 41.572 -13.453 8.600 1.00 67.44 209 ALA A O 1
ATOM 1552 N N . ALA A 1 210 ? 40.127 -15.160 8.459 1.00 71.38 210 ALA A N 1
ATOM 1553 C CA . ALA A 1 210 ? 39.267 -14.536 7.457 1.00 71.38 210 ALA A CA 1
ATOM 1554 C C . ALA A 1 210 ? 38.264 -13.565 8.116 1.00 71.38 210 ALA A C 1
ATOM 1556 O O . ALA A 1 210 ? 37.852 -13.807 9.258 1.00 71.38 210 ALA A O 1
ATOM 1557 N N . PRO A 1 211 ? 37.848 -12.484 7.424 1.00 71.50 211 PRO A N 1
ATOM 1558 C CA . PRO A 1 211 ? 36.825 -11.575 7.932 1.00 71.50 211 PRO A CA 1
ATOM 1559 C C . PRO A 1 211 ? 35.517 -12.316 8.243 1.00 71.50 211 PRO A C 1
ATOM 1561 O O . PRO A 1 211 ? 35.224 -13.332 7.605 1.00 71.50 211 PRO A O 1
ATOM 1564 N N . PRO A 1 212 ? 34.716 -11.823 9.209 1.00 73.12 212 PRO A N 1
ATOM 1565 C CA . PRO A 1 212 ? 33.435 -12.433 9.545 1.00 73.12 212 PRO A CA 1
ATOM 1566 C C . PRO A 1 212 ? 32.552 -12.608 8.305 1.00 73.12 212 PRO A C 1
ATOM 1568 O O . PRO A 1 212 ? 32.474 -11.727 7.450 1.00 73.12 212 PRO A O 1
ATOM 1571 N N . VAL A 1 213 ? 31.862 -13.742 8.204 1.00 72.31 213 VAL A N 1
ATOM 1572 C CA . VAL A 1 213 ? 30.889 -13.969 7.128 1.00 72.31 213 VAL A CA 1
ATOM 1573 C C . VAL A 1 213 ? 29.626 -13.151 7.421 1.00 72.31 213 VAL A C 1
ATOM 1575 O O . VAL A 1 213 ? 29.210 -13.043 8.573 1.00 72.31 213 VAL A O 1
ATOM 1578 N N . GLY A 1 214 ? 29.007 -12.570 6.389 1.00 69.19 214 GLY A N 1
ATOM 1579 C CA . GLY A 1 214 ? 27.759 -11.807 6.537 1.00 69.19 214 GLY A CA 1
ATOM 1580 C C . GLY A 1 214 ? 27.943 -10.358 7.003 1.00 69.19 214 GLY A C 1
ATOM 1581 O O . GLY A 1 214 ? 27.071 -9.811 7.675 1.00 69.19 214 GLY A O 1
ATOM 1582 N N . LEU A 1 215 ? 29.070 -9.725 6.664 1.00 77.81 215 LEU A N 1
ATOM 1583 C CA . LEU A 1 215 ? 29.310 -8.320 6.998 1.00 77.81 215 LEU A CA 1
ATOM 1584 C C . LEU A 1 215 ? 28.276 -7.381 6.337 1.00 77.81 215 LEU A C 1
ATOM 1586 O O . LEU A 1 215 ? 27.962 -7.548 5.153 1.00 77.81 215 LEU A O 1
ATOM 1590 N N . PRO A 1 216 ? 27.781 -6.356 7.062 1.00 70.25 216 PRO A N 1
ATOM 1591 C CA . PRO A 1 216 ? 26.848 -5.375 6.519 1.00 70.25 216 PRO A CA 1
ATOM 1592 C C . PRO A 1 216 ? 27.375 -4.703 5.248 1.00 70.25 216 PRO A C 1
ATOM 1594 O O . PRO A 1 216 ? 28.505 -4.218 5.209 1.00 70.25 216 PRO A O 1
ATOM 1597 N N . GLY A 1 217 ? 26.534 -4.646 4.214 1.00 66.25 217 GLY A N 1
ATOM 1598 C CA . GLY A 1 217 ? 26.891 -4.056 2.923 1.00 66.25 217 GLY A CA 1
ATOM 1599 C C . GLY A 1 217 ? 27.734 -4.950 2.013 1.00 66.25 217 GLY A C 1
ATOM 1600 O O . GLY A 1 217 ? 28.255 -4.436 1.024 1.00 66.25 217 GLY A O 1
ATOM 1601 N N . SER A 1 218 ? 27.872 -6.243 2.344 1.00 74.25 218 SER A N 1
ATOM 1602 C CA . SER A 1 218 ? 28.594 -7.263 1.568 1.00 74.25 218 SER A CA 1
ATOM 1603 C C . SER A 1 218 ? 29.920 -6.736 1.000 1.00 74.25 218 SER A C 1
ATOM 1605 O O . SER A 1 218 ? 30.083 -6.656 -0.222 1.00 74.25 218 SER A O 1
ATOM 1607 N N . PRO A 1 219 ? 30.849 -6.289 1.871 1.00 78.81 219 PRO A N 1
ATOM 1608 C CA . PRO A 1 219 ? 32.100 -5.688 1.435 1.00 78.81 219 PRO A CA 1
ATOM 1609 C C . PRO A 1 219 ? 32.905 -6.665 0.581 1.00 78.81 219 PRO A C 1
ATOM 1611 O O . PRO A 1 219 ? 33.085 -7.825 0.948 1.00 78.81 219 PRO A O 1
ATOM 1614 N N . ALA A 1 220 ? 33.466 -6.169 -0.520 1.00 76.69 220 ALA A N 1
ATOM 1615 C CA . ALA A 1 220 ? 34.506 -6.902 -1.229 1.00 76.69 220 ALA A CA 1
ATOM 1616 C C . ALA A 1 220 ? 35.777 -6.893 -0.368 1.00 76.69 220 ALA A C 1
ATOM 1618 O O . ALA A 1 220 ? 36.254 -5.815 -0.004 1.00 76.69 220 ALA A O 1
ATOM 1619 N N . SER A 1 221 ? 36.303 -8.071 -0.031 1.00 79.25 221 SER A N 1
ATOM 1620 C CA . SER A 1 221 ? 37.504 -8.237 0.792 1.00 79.25 221 SER A CA 1
ATOM 1621 C C . SER A 1 221 ? 38.707 -8.637 -0.058 1.00 79.25 221 SER A C 1
ATOM 1623 O O . SER A 1 221 ? 38.650 -9.648 -0.759 1.00 79.25 221 SER A O 1
ATOM 1625 N N . VAL A 1 222 ? 39.805 -7.892 0.046 1.00 79.56 222 VAL A N 1
ATOM 1626 C CA . VAL A 1 222 ? 41.086 -8.215 -0.594 1.00 79.56 222 VAL A CA 1
ATOM 1627 C C . VAL A 1 222 ? 42.157 -8.334 0.495 1.00 79.56 222 VAL A C 1
ATOM 1629 O O . VAL A 1 222 ? 42.361 -7.365 1.226 1.00 79.56 222 VAL A O 1
ATOM 1632 N N . PRO A 1 223 ? 42.829 -9.488 0.647 1.00 80.12 223 PRO A N 1
ATOM 1633 C CA . PRO A 1 223 ? 43.941 -9.619 1.582 1.00 80.12 223 PRO A CA 1
ATOM 1634 C C . PRO A 1 223 ? 45.164 -8.839 1.075 1.00 80.12 223 PRO A C 1
ATOM 1636 O O . PRO A 1 223 ? 45.504 -8.889 -0.108 1.00 80.12 223 PRO A O 1
ATOM 1639 N N . CYS A 1 224 ? 45.828 -8.124 1.975 1.00 76.44 224 CYS A N 1
ATOM 1640 C CA . CYS A 1 224 ? 47.048 -7.370 1.720 1.00 76.44 224 CYS A CA 1
ATOM 1641 C C . CYS A 1 224 ? 48.287 -8.209 2.073 1.00 76.44 224 CYS A C 1
ATOM 1643 O O . CYS A 1 224 ? 48.241 -9.107 2.913 1.00 76.44 224 CYS A O 1
ATOM 1645 N N . GLN A 1 225 ? 49.426 -7.891 1.453 1.00 72.88 225 GLN A N 1
ATOM 1646 C CA . GLN A 1 225 ? 50.694 -8.606 1.680 1.00 72.88 225 GLN A CA 1
ATOM 1647 C C . GLN A 1 225 ? 51.256 -8.428 3.102 1.00 72.88 225 GLN A C 1
ATOM 1649 O O . GLN A 1 225 ? 52.093 -9.215 3.529 1.00 72.88 225 GLN A O 1
ATOM 1654 N N . ASP A 1 226 ? 50.790 -7.414 3.833 1.00 75.12 226 ASP A N 1
ATOM 1655 C CA . ASP A 1 226 ? 51.179 -7.107 5.213 1.00 75.12 226 ASP A CA 1
ATOM 1656 C C . ASP A 1 226 ? 50.329 -7.838 6.272 1.00 75.12 226 ASP A C 1
ATOM 1658 O O . ASP A 1 226 ? 50.499 -7.592 7.463 1.00 75.12 226 ASP A O 1
ATOM 1662 N N . GLY A 1 227 ? 49.417 -8.727 5.856 1.00 72.19 227 GLY A N 1
ATOM 1663 C CA . GLY A 1 227 ? 48.514 -9.463 6.748 1.00 72.19 227 GLY A CA 1
ATOM 1664 C C . GLY A 1 227 ? 47.206 -8.734 7.078 1.00 72.19 227 GLY A C 1
ATOM 1665 O O . GLY A 1 227 ? 46.354 -9.306 7.757 1.00 72.19 227 GLY A O 1
ATOM 1666 N N . SER A 1 228 ? 47.006 -7.509 6.580 1.00 83.62 228 SER A N 1
ATOM 1667 C CA . SER A 1 228 ? 45.733 -6.788 6.702 1.00 83.62 228 SER A CA 1
ATOM 1668 C C . SER A 1 228 ? 44.722 -7.196 5.619 1.00 83.62 228 SER A C 1
ATOM 1670 O O . SER A 1 228 ? 45.054 -7.864 4.640 1.00 83.62 228 SER A O 1
ATOM 1672 N N . VAL A 1 229 ? 43.459 -6.800 5.781 1.00 84.56 229 VAL A N 1
ATOM 1673 C CA . VAL A 1 229 ? 42.387 -7.003 4.800 1.00 84.56 229 VAL A CA 1
ATOM 1674 C C . VAL A 1 229 ? 41.781 -5.654 4.429 1.00 84.56 229 VAL A C 1
ATOM 1676 O O . VAL A 1 229 ? 41.326 -4.899 5.291 1.00 84.56 229 VAL A O 1
ATOM 1679 N N . LEU A 1 230 ? 41.732 -5.373 3.129 1.00 84.38 230 LEU A N 1
ATOM 1680 C CA . LEU A 1 230 ? 41.026 -4.234 2.560 1.00 84.38 230 LEU A CA 1
ATOM 1681 C C . LEU A 1 230 ? 39.569 -4.613 2.278 1.00 84.38 230 LEU A C 1
ATOM 1683 O O . LEU A 1 230 ? 39.287 -5.453 1.425 1.00 84.38 230 LEU A O 1
ATOM 1687 N N . LEU A 1 231 ? 38.639 -3.949 2.956 1.00 83.50 231 LEU A N 1
ATOM 1688 C CA . LEU A 1 231 ? 37.198 -4.098 2.784 1.00 83.50 231 LEU A CA 1
ATOM 1689 C C . LEU A 1 231 ? 36.644 -2.889 2.029 1.00 83.50 231 LEU A C 1
ATOM 1691 O O . LEU A 1 231 ? 36.793 -1.751 2.474 1.00 83.50 231 LEU A O 1
ATOM 1695 N N . THR A 1 232 ? 35.985 -3.122 0.893 1.00 81.69 232 THR A N 1
ATOM 1696 C CA . THR A 1 232 ? 35.346 -2.062 0.099 1.00 81.69 232 THR A CA 1
ATOM 1697 C C . THR A 1 232 ? 33.831 -2.231 0.092 1.00 81.69 232 THR A C 1
ATOM 1699 O O . THR A 1 232 ? 33.308 -3.147 -0.547 1.00 81.69 232 THR A O 1
ATOM 1702 N N . ALA A 1 233 ? 33.114 -1.298 0.718 1.00 81.62 233 ALA A N 1
ATOM 1703 C CA . ALA A 1 233 ? 31.655 -1.331 0.846 1.00 81.62 233 ALA A CA 1
ATOM 1704 C C . ALA A 1 233 ? 31.012 0.001 0.423 1.00 81.62 233 ALA A C 1
ATOM 1706 O O . ALA A 1 233 ? 31.695 1.027 0.377 1.00 81.62 233 ALA A O 1
ATOM 1707 N N . PRO A 1 234 ? 29.700 0.033 0.136 1.00 79.31 234 PRO A N 1
ATOM 1708 C CA . PRO A 1 234 ? 28.964 1.290 0.019 1.00 79.31 234 PRO A CA 1
ATOM 1709 C C . PRO A 1 234 ? 29.072 2.106 1.322 1.00 79.31 234 PRO A C 1
ATOM 1711 O O . PRO A 1 234 ? 28.911 1.551 2.409 1.00 79.31 234 PRO A O 1
ATOM 1714 N N . ALA A 1 235 ? 29.310 3.419 1.237 1.00 78.00 235 ALA A N 1
ATOM 1715 C CA . ALA A 1 235 ? 29.525 4.283 2.406 1.00 78.00 235 ALA A CA 1
ATOM 1716 C C . ALA A 1 235 ? 28.317 4.313 3.353 1.00 78.00 235 ALA A C 1
ATOM 1718 O O . ALA A 1 235 ? 28.485 4.493 4.555 1.00 78.00 235 ALA A O 1
ATOM 1719 N N . VAL A 1 236 ? 27.112 4.043 2.842 1.00 70.75 236 VAL A N 1
ATOM 1720 C CA . VAL A 1 236 ? 25.885 3.931 3.650 1.00 70.75 236 VAL A CA 1
ATOM 1721 C C . VAL A 1 236 ? 25.948 2.800 4.687 1.00 70.75 236 VAL A C 1
ATOM 1723 O O . VAL A 1 236 ? 25.207 2.823 5.665 1.00 70.75 236 VAL A O 1
ATOM 1726 N N . HIS A 1 237 ? 26.835 1.819 4.493 1.00 77.25 237 HIS A N 1
ATOM 1727 C CA . HIS A 1 237 ? 27.064 0.713 5.423 1.00 77.25 237 HIS A CA 1
ATOM 1728 C C . HIS A 1 237 ? 28.324 0.895 6.277 1.00 77.25 237 HIS A C 1
ATOM 1730 O O . HIS A 1 237 ? 28.644 -0.008 7.045 1.00 77.25 237 HIS A O 1
ATOM 1736 N N . SER A 1 238 ? 29.013 2.042 6.188 1.00 78.31 238 SER A N 1
ATOM 1737 C CA . SER A 1 238 ? 30.274 2.298 6.898 1.00 78.31 238 SER A CA 1
ATOM 1738 C C . SER A 1 238 ? 30.155 2.030 8.400 1.00 78.31 238 SER A C 1
ATOM 1740 O O . SER A 1 238 ? 30.845 1.161 8.922 1.00 78.31 238 SER A O 1
ATOM 1742 N N . ASP A 1 239 ? 29.221 2.684 9.092 1.00 77.12 239 ASP A N 1
ATOM 1743 C CA . ASP A 1 239 ? 29.092 2.557 10.552 1.00 77.12 239 ASP A CA 1
ATOM 1744 C C . ASP A 1 239 ? 28.694 1.147 10.999 1.00 77.12 239 ASP A C 1
ATOM 1746 O O . ASP A 1 239 ? 29.178 0.641 12.014 1.00 77.12 239 ASP A O 1
ATOM 1750 N N . ALA A 1 240 ? 27.820 0.491 10.232 1.00 76.56 240 ALA A N 1
ATOM 1751 C CA . ALA A 1 240 ? 27.394 -0.876 10.508 1.00 76.56 240 ALA A CA 1
ATOM 1752 C C . ALA A 1 240 ? 28.548 -1.869 10.308 1.00 76.56 240 ALA A C 1
ATOM 1754 O O . ALA A 1 240 ? 28.729 -2.774 11.123 1.00 76.56 240 ALA A O 1
ATOM 1755 N N . LEU A 1 241 ? 29.352 -1.667 9.262 1.00 82.12 241 LEU A N 1
ATOM 1756 C CA . LEU A 1 241 ? 30.533 -2.466 8.960 1.00 82.12 241 LEU A CA 1
ATOM 1757 C C . LEU A 1 241 ? 31.625 -2.276 10.022 1.00 82.12 241 LEU A C 1
ATOM 1759 O O . LEU A 1 241 ? 32.155 -3.262 10.530 1.00 82.12 241 LEU A O 1
ATOM 1763 N N . LEU A 1 242 ? 31.903 -1.035 10.430 1.00 84.50 242 LEU A N 1
ATOM 1764 C CA . LEU A 1 242 ? 32.859 -0.729 11.501 1.00 84.50 242 LEU A CA 1
ATOM 1765 C C . LEU A 1 242 ? 32.428 -1.361 12.827 1.00 84.50 242 LEU A C 1
ATOM 1767 O O . LEU A 1 242 ? 33.236 -1.995 13.502 1.00 84.50 242 LEU A O 1
ATOM 1771 N N . ARG A 1 243 ? 31.141 -1.254 13.180 1.00 83.25 243 ARG A N 1
ATOM 1772 C CA . ARG A 1 243 ? 30.596 -1.882 14.389 1.00 83.25 243 ARG A CA 1
ATOM 1773 C C . ARG A 1 243 ? 30.718 -3.403 14.339 1.00 83.25 243 ARG A C 1
ATOM 1775 O O . ARG A 1 243 ? 31.106 -4.001 15.340 1.00 83.25 243 ARG A O 1
ATOM 1782 N N . ALA A 1 244 ? 30.408 -4.021 13.199 1.00 82.81 244 ALA A N 1
ATOM 1783 C CA . ALA A 1 244 ? 30.521 -5.466 13.026 1.00 82.81 244 ALA A CA 1
ATOM 1784 C C . ALA A 1 244 ? 31.971 -5.947 13.185 1.00 82.81 244 ALA A C 1
ATOM 1786 O O . ALA A 1 244 ? 32.203 -6.938 13.868 1.00 82.81 244 ALA A O 1
ATOM 1787 N N . LEU A 1 245 ? 32.947 -5.217 12.635 1.00 83.75 245 LEU A N 1
ATOM 1788 C CA . LEU A 1 245 ? 34.371 -5.539 12.781 1.00 83.75 245 LEU A CA 1
ATOM 1789 C C . LEU A 1 245 ? 34.860 -5.349 14.226 1.00 83.75 245 LEU A C 1
ATOM 1791 O O . LEU A 1 245 ? 35.479 -6.249 14.783 1.00 83.75 245 LEU A O 1
ATOM 1795 N N . LEU A 1 246 ? 34.525 -4.228 14.872 1.00 84.56 246 LEU A N 1
ATOM 1796 C CA . LEU A 1 246 ? 34.946 -3.935 16.251 1.00 84.56 246 LEU A CA 1
ATOM 1797 C C . LEU A 1 246 ? 34.345 -4.882 17.298 1.00 84.56 246 LEU A C 1
ATOM 1799 O O . LEU A 1 246 ? 34.897 -5.029 18.386 1.00 84.56 246 LEU A O 1
ATOM 1803 N N . THR A 1 247 ? 33.205 -5.501 16.991 1.00 83.50 247 THR A N 1
ATOM 1804 C CA . THR A 1 247 ? 32.519 -6.448 17.886 1.00 83.50 247 THR A CA 1
ATOM 1805 C C . THR A 1 247 ? 32.726 -7.910 17.489 1.00 83.50 247 THR A C 1
ATOM 1807 O O . THR A 1 247 ? 32.241 -8.807 18.184 1.00 83.50 247 THR A O 1
ATOM 1810 N N . ALA A 1 248 ? 33.462 -8.165 16.402 1.00 80.56 248 ALA A N 1
ATOM 1811 C CA . ALA A 1 248 ? 33.740 -9.504 15.911 1.00 80.56 248 ALA A CA 1
ATOM 1812 C C . ALA A 1 248 ? 34.583 -10.319 16.902 1.00 80.56 248 ALA A C 1
ATOM 1814 O O . ALA A 1 248 ? 35.410 -9.798 17.653 1.00 80.56 248 ALA A O 1
ATOM 1815 N N . ARG A 1 249 ? 34.372 -11.639 16.878 1.00 77.81 249 ARG A N 1
ATOM 1816 C CA . ARG A 1 249 ? 35.221 -12.628 17.547 1.00 77.81 249 ARG A CA 1
ATOM 1817 C C . ARG A 1 249 ? 35.709 -13.617 16.489 1.00 77.81 249 ARG A C 1
ATOM 1819 O O . ARG A 1 249 ? 34.862 -14.280 15.892 1.00 77.81 249 ARG A O 1
ATOM 1826 N N . PRO A 1 250 ? 37.023 -13.735 16.241 1.00 78.75 250 PRO A N 1
ATOM 1827 C CA . PRO A 1 250 ? 38.142 -13.070 16.927 1.00 78.75 250 PRO A CA 1
ATOM 1828 C C . PRO A 1 250 ? 38.181 -11.538 16.725 1.00 78.75 250 PRO A C 1
ATOM 1830 O O . PRO A 1 250 ? 37.516 -11.062 15.810 1.00 78.75 250 PRO A O 1
ATOM 1833 N N . PRO A 1 251 ? 38.905 -10.771 17.570 1.00 80.31 251 PRO A N 1
ATOM 1834 C CA . PRO A 1 251 ? 38.916 -9.308 17.507 1.00 80.31 251 PRO A CA 1
ATOM 1835 C C . PRO A 1 251 ? 39.599 -8.792 16.235 1.00 80.31 251 PRO A C 1
ATOM 1837 O O . PRO A 1 251 ? 40.638 -9.313 15.834 1.00 80.31 251 PRO A O 1
ATOM 1840 N N . TRP A 1 252 ? 39.026 -7.748 15.632 1.00 82.00 252 TRP A N 1
ATOM 1841 C CA . TRP A 1 252 ? 39.585 -7.048 14.472 1.00 82.00 252 TRP A CA 1
ATOM 1842 C C . TRP A 1 252 ? 39.967 -5.615 14.846 1.00 82.00 252 TRP A C 1
ATOM 1844 O O . TRP A 1 252 ? 39.200 -4.909 15.504 1.00 82.00 252 TRP A O 1
ATOM 1854 N N . HIS A 1 253 ? 41.131 -5.165 14.382 1.00 84.19 253 HIS A N 1
ATOM 1855 C CA . HIS A 1 253 ? 41.618 -3.801 14.568 1.00 84.19 253 HIS A CA 1
ATOM 1856 C C . HIS A 1 253 ? 41.480 -3.006 13.273 1.00 84.19 253 HIS A C 1
ATOM 1858 O O . HIS A 1 253 ? 42.002 -3.398 12.234 1.00 84.19 253 HIS A O 1
ATOM 1864 N N . ILE A 1 254 ? 40.786 -1.870 13.325 1.00 87.69 254 ILE A N 1
ATOM 1865 C CA . ILE A 1 254 ? 40.674 -0.968 12.175 1.00 87.69 254 ILE A CA 1
ATOM 1866 C C . ILE A 1 254 ? 41.934 -0.105 12.125 1.00 87.69 254 ILE A C 1
ATOM 1868 O O . ILE A 1 254 ? 42.186 0.672 13.045 1.00 87.69 254 ILE A O 1
ATOM 1872 N N . ARG A 1 255 ? 42.711 -0.230 11.047 1.00 85.56 255 ARG A N 1
ATOM 1873 C CA . ARG A 1 255 ? 43.890 0.610 10.797 1.00 85.56 255 ARG A CA 1
ATOM 1874 C C . ARG A 1 255 ? 43.519 1.923 10.135 1.00 85.56 255 ARG A C 1
ATOM 1876 O O . ARG A 1 255 ? 44.075 2.963 10.467 1.00 85.56 255 ARG A O 1
ATOM 1883 N N . GLU A 1 256 ? 42.605 1.864 9.174 1.00 82.81 256 GLU A N 1
ATOM 1884 C CA . GLU A 1 256 ? 42.309 3.007 8.324 1.00 82.81 256 GLU A CA 1
ATOM 1885 C C . GLU A 1 256 ? 40.896 2.937 7.743 1.00 82.81 256 GLU A C 1
ATOM 1887 O O . GLU A 1 256 ? 40.408 1.864 7.389 1.00 82.81 256 GLU A O 1
ATOM 1892 N N . VAL A 1 257 ? 40.256 4.101 7.612 1.00 85.50 257 VAL A N 1
ATOM 1893 C CA . VAL A 1 257 ? 38.968 4.282 6.935 1.00 85.50 257 VAL A CA 1
ATOM 1894 C C . VAL A 1 257 ? 39.098 5.471 5.989 1.00 85.50 257 VAL A C 1
ATOM 1896 O O . VAL A 1 257 ? 39.397 6.581 6.428 1.00 85.50 257 VAL A O 1
ATOM 1899 N N . ARG A 1 258 ? 38.879 5.262 4.689 1.00 82.38 258 ARG A N 1
ATOM 1900 C CA . ARG A 1 258 ? 38.919 6.325 3.672 1.00 82.38 258 ARG A CA 1
ATOM 1901 C C . ARG A 1 258 ? 37.732 6.236 2.727 1.00 82.38 258 ARG A C 1
ATOM 1903 O O . ARG A 1 258 ? 37.274 5.145 2.395 1.00 82.38 258 ARG A O 1
ATOM 1910 N N . ALA A 1 259 ? 37.280 7.381 2.223 1.00 76.69 259 ALA A N 1
ATOM 1911 C CA . ALA A 1 259 ? 36.402 7.399 1.059 1.00 76.69 259 ALA A CA 1
ATOM 1912 C C . ALA A 1 259 ? 37.152 6.804 -0.146 1.00 76.69 259 ALA A C 1
ATOM 1914 O O . ALA A 1 259 ? 38.306 7.153 -0.405 1.00 76.69 259 ALA A O 1
ATOM 1915 N N . ALA A 1 260 ? 36.518 5.886 -0.870 1.00 67.69 260 ALA A N 1
ATOM 1916 C CA . ALA A 1 260 ? 37.050 5.417 -2.137 1.00 67.69 260 ALA A CA 1
ATOM 1917 C C . ALA A 1 260 ? 36.792 6.511 -3.177 1.00 67.69 260 ALA A C 1
ATOM 1919 O O . ALA A 1 260 ? 35.638 6.872 -3.406 1.00 67.69 260 ALA A O 1
ATOM 1920 N N . ALA A 1 261 ? 37.851 7.041 -3.789 1.00 53.94 261 ALA A N 1
ATOM 1921 C CA . ALA A 1 261 ? 37.696 7.895 -4.958 1.00 53.94 261 ALA A CA 1
ATOM 1922 C C . ALA A 1 261 ? 36.965 7.116 -6.062 1.00 53.94 261 ALA A C 1
ATOM 1924 O O . ALA A 1 261 ? 37.193 5.912 -6.234 1.00 53.94 261 ALA A O 1
ATOM 1925 N N . GLU A 1 262 ? 36.073 7.812 -6.763 1.00 43.41 262 GLU A N 1
ATOM 1926 C CA . GLU A 1 262 ? 35.375 7.325 -7.950 1.00 43.41 262 GLU A CA 1
ATOM 1927 C C . GLU A 1 262 ? 36.395 6.685 -8.912 1.00 43.41 262 GLU A C 1
ATOM 1929 O O . GLU A 1 262 ? 37.478 7.251 -9.106 1.00 43.41 262 GLU A O 1
ATOM 1934 N N . PRO A 1 263 ? 36.138 5.485 -9.468 1.00 37.69 263 PRO A N 1
ATOM 1935 C CA . PRO A 1 263 ? 37.010 4.969 -10.512 1.00 37.69 263 PRO A CA 1
ATOM 1936 C C . PRO A 1 263 ? 37.013 5.985 -11.666 1.00 37.69 263 PRO A C 1
ATOM 1938 O O . PRO A 1 263 ? 35.949 6.519 -11.989 1.00 37.69 263 PRO A O 1
ATOM 1941 N N . PRO A 1 264 ? 38.168 6.289 -12.287 1.00 29.45 264 PRO A N 1
ATOM 1942 C CA . PRO A 1 264 ? 38.164 7.137 -13.470 1.00 29.45 264 PRO A CA 1
ATOM 1943 C C . PRO A 1 264 ? 37.221 6.514 -14.510 1.00 29.45 264 PRO A C 1
ATOM 1945 O O . PRO A 1 264 ? 37.177 5.280 -14.607 1.00 29.45 264 PRO A O 1
ATOM 1948 N N . PRO A 1 265 ? 36.462 7.325 -15.272 1.00 32.78 265 PRO A N 1
ATOM 1949 C CA . PRO A 1 265 ? 35.619 6.799 -16.334 1.00 32.78 265 PRO A CA 1
ATOM 1950 C C . PRO A 1 265 ? 36.481 5.910 -17.226 1.00 32.78 265 PRO A C 1
ATOM 1952 O O . PRO A 1 265 ? 37.586 6.302 -17.612 1.00 32.78 265 PRO A O 1
ATOM 1955 N N . ALA A 1 266 ? 35.999 4.691 -17.483 1.00 35.62 266 ALA A N 1
ATOM 1956 C CA . ALA A 1 266 ? 36.673 3.738 -18.348 1.00 35.62 266 ALA A CA 1
ATOM 1957 C C . ALA A 1 266 ? 37.061 4.462 -19.640 1.00 35.62 266 ALA A C 1
ATOM 1959 O O . ALA A 1 266 ? 36.197 5.001 -20.334 1.00 35.62 266 ALA A O 1
ATOM 1960 N N . ALA A 1 267 ? 38.368 4.542 -19.905 1.00 31.52 267 ALA A N 1
ATOM 1961 C CA . ALA A 1 267 ? 38.891 5.172 -21.101 1.00 31.52 267 ALA A CA 1
ATOM 1962 C C . ALA A 1 267 ? 38.162 4.574 -22.306 1.00 31.52 267 ALA A C 1
ATOM 1964 O O . ALA A 1 267 ? 38.192 3.359 -22.513 1.00 31.52 267 ALA A O 1
ATOM 1965 N N . ALA A 1 268 ? 37.463 5.435 -23.047 1.00 32.41 268 ALA A N 1
ATOM 1966 C CA . ALA A 1 268 ? 36.814 5.072 -24.289 1.00 32.41 268 ALA A CA 1
ATOM 1967 C C . ALA A 1 268 ? 37.818 4.300 -25.150 1.00 32.41 268 ALA A C 1
ATOM 1969 O O . ALA A 1 268 ? 38.924 4.780 -25.413 1.00 32.41 268 ALA A O 1
ATOM 1970 N N . ALA A 1 269 ? 37.437 3.088 -25.554 1.00 32.16 269 ALA A N 1
ATOM 1971 C CA . ALA A 1 269 ? 38.177 2.344 -26.556 1.00 32.16 269 ALA A CA 1
ATOM 1972 C C . ALA A 1 269 ? 38.395 3.262 -27.774 1.00 32.16 269 ALA A C 1
ATOM 1974 O O . ALA A 1 269 ? 37.460 3.969 -28.167 1.00 32.16 269 ALA A O 1
ATOM 1975 N N . PRO A 1 270 ? 39.605 3.309 -28.356 1.00 30.75 270 PRO A N 1
ATOM 1976 C CA . PRO A 1 270 ? 39.875 4.197 -29.472 1.00 30.75 270 PRO A CA 1
ATOM 1977 C C . PRO A 1 270 ? 38.944 3.842 -30.631 1.00 30.75 270 PRO A C 1
ATOM 1979 O O . PRO A 1 270 ? 38.978 2.729 -31.161 1.00 30.75 270 PRO A O 1
ATOM 1982 N N . VAL A 1 271 ? 38.111 4.813 -31.016 1.00 34.28 271 VAL A N 1
ATOM 1983 C CA . VAL A 1 271 ? 37.376 4.807 -32.279 1.00 34.28 271 VAL A CA 1
ATOM 1984 C C . VAL A 1 271 ? 38.419 4.693 -33.381 1.00 34.28 271 VAL A C 1
ATOM 1986 O O . VAL A 1 271 ? 39.164 5.628 -33.670 1.00 34.28 271 VAL A O 1
ATOM 1989 N N . THR A 1 272 ? 38.509 3.507 -33.967 1.00 33.22 272 THR A N 1
ATOM 1990 C CA . THR A 1 272 ? 39.277 3.257 -35.178 1.00 33.22 272 THR A CA 1
ATOM 1991 C C . THR A 1 272 ? 38.529 3.937 -36.317 1.00 33.22 272 THR A C 1
ATOM 1993 O O . THR A 1 272 ? 37.558 3.413 -36.850 1.00 33.22 272 THR A O 1
ATOM 1996 N N . THR A 1 273 ? 38.947 5.151 -36.665 1.00 32.16 273 THR A N 1
ATOM 1997 C CA . THR A 1 273 ? 38.556 5.805 -37.915 1.00 32.16 273 THR A CA 1
ATOM 1998 C C . THR A 1 273 ? 39.143 5.016 -39.086 1.00 32.16 273 THR A C 1
ATOM 2000 O O . THR A 1 273 ? 40.372 4.935 -39.177 1.00 32.16 273 THR A O 1
ATOM 2003 N N . PRO A 1 274 ? 38.339 4.451 -40.004 1.00 35.44 274 PRO A N 1
ATOM 2004 C CA . PRO A 1 274 ? 38.882 3.952 -41.253 1.00 35.44 274 PRO A CA 1
ATOM 2005 C C . PRO A 1 274 ? 39.238 5.146 -42.144 1.00 35.44 274 PRO A C 1
ATOM 2007 O O . PRO A 1 274 ? 38.411 6.011 -42.433 1.00 35.44 274 PRO A O 1
ATOM 2010 N N . SER A 1 275 ? 40.502 5.193 -42.555 1.00 34.56 275 SER A N 1
ATOM 2011 C CA . SER A 1 275 ? 41.029 6.106 -43.561 1.00 34.56 275 SER A CA 1
ATOM 2012 C C . SER A 1 275 ? 40.276 5.916 -44.882 1.00 34.56 275 SER A C 1
ATOM 2014 O O . SER A 1 275 ? 40.410 4.888 -45.541 1.00 34.56 275 SER A O 1
ATOM 2016 N N . GLY A 1 276 ? 39.467 6.909 -45.253 1.00 33.22 276 GLY A N 1
ATOM 2017 C CA . GLY A 1 276 ? 38.786 6.998 -46.539 1.00 33.22 276 GLY A CA 1
ATOM 2018 C C . GLY A 1 276 ? 39.550 7.917 -47.484 1.00 33.22 276 GLY A C 1
ATOM 2019 O O . GLY A 1 276 ? 39.585 9.130 -47.298 1.00 33.22 276 GLY A O 1
ATOM 2020 N N . THR A 1 277 ? 40.175 7.302 -48.479 1.00 35.56 277 THR A N 1
ATOM 2021 C CA . THR A 1 277 ? 40.858 7.879 -49.636 1.00 35.56 277 THR A CA 1
ATOM 2022 C C . THR A 1 277 ? 40.076 9.030 -50.279 1.00 35.56 277 THR A C 1
ATOM 2024 O O . THR A 1 277 ? 38.943 8.858 -50.722 1.00 35.56 277 THR A O 1
ATOM 2027 N N . THR A 1 278 ? 40.707 10.198 -50.393 1.00 32.16 278 THR A N 1
ATOM 2028 C CA . THR A 1 278 ? 40.247 11.311 -51.226 1.00 32.16 278 THR A CA 1
ATOM 2029 C C . THR A 1 278 ? 40.448 10.967 -52.703 1.00 32.16 278 THR A C 1
ATOM 2031 O O . THR A 1 278 ? 41.559 10.996 -53.227 1.00 32.16 278 THR A O 1
ATOM 2034 N N . GLY A 1 279 ? 39.350 10.635 -53.380 1.00 32.50 279 GLY A N 1
ATOM 2035 C CA . GLY A 1 279 ? 39.262 10.497 -54.830 1.00 32.50 279 GLY A CA 1
ATOM 2036 C C . GLY A 1 279 ? 38.156 11.396 -55.381 1.00 32.50 279 GLY A C 1
ATOM 2037 O O . GLY A 1 279 ? 36.995 11.211 -55.043 1.00 32.50 279 GLY A O 1
ATOM 2038 N N . SER A 1 280 ? 38.572 12.379 -56.184 1.00 31.66 280 SER A N 1
ATOM 2039 C CA . SER A 1 280 ? 37.858 13.154 -57.218 1.00 31.66 280 SER A CA 1
ATOM 2040 C C . SER A 1 280 ? 36.353 12.934 -57.437 1.00 31.66 280 SER A C 1
ATOM 2042 O O . SER A 1 280 ? 35.916 11.816 -57.691 1.00 31.66 280 SER A O 1
ATOM 2044 N N . GLY A 1 281 ? 35.595 14.033 -57.567 1.00 32.22 281 GLY A N 1
ATOM 2045 C CA . GLY A 1 281 ? 34.259 13.972 -58.174 1.00 32.22 281 GLY A CA 1
ATOM 2046 C C . GLY A 1 281 ? 33.426 15.255 -58.138 1.00 32.22 281 GLY A C 1
ATOM 2047 O O . GLY A 1 281 ? 32.478 15.343 -57.375 1.00 32.22 281 GLY A O 1
ATOM 2048 N N . THR A 1 282 ? 33.780 16.216 -58.995 1.00 35.78 282 THR A N 1
ATOM 2049 C CA . THR A 1 282 ? 32.875 17.099 -59.771 1.00 35.78 282 THR A CA 1
ATOM 2050 C C . THR A 1 282 ? 31.638 17.734 -59.112 1.00 35.78 282 THR A C 1
ATOM 2052 O O . THR A 1 282 ? 30.602 17.108 -58.907 1.00 35.78 282 THR A O 1
ATOM 2055 N N . LEU A 1 283 ? 31.726 19.061 -58.978 1.00 32.09 283 LEU A N 1
ATOM 2056 C CA . LEU A 1 283 ? 30.628 20.020 -58.857 1.00 32.09 283 LEU A CA 1
ATOM 2057 C C . LEU A 1 283 ? 29.646 19.898 -60.037 1.00 32.09 283 LEU A C 1
ATOM 2059 O O . LEU A 1 283 ? 30.046 20.049 -61.191 1.00 32.09 283 LEU A O 1
ATOM 2063 N N . SER A 1 284 ? 28.357 19.719 -59.748 1.00 35.69 284 SER A N 1
ATOM 2064 C CA . SER A 1 284 ? 27.276 20.088 -60.665 1.00 35.69 284 SER A CA 1
ATOM 2065 C C . SER A 1 284 ? 26.185 20.825 -59.896 1.00 35.69 284 SER A C 1
ATOM 2067 O O . SER A 1 284 ? 25.546 20.303 -58.986 1.00 35.69 284 SER A O 1
ATOM 2069 N N . SER A 1 285 ? 26.064 22.095 -60.253 1.00 33.66 285 SER A N 1
ATOM 2070 C CA . SER A 1 285 ? 25.085 23.080 -59.832 1.00 33.66 285 SER A CA 1
ATOM 2071 C C . SER A 1 285 ? 23.706 22.795 -60.435 1.00 33.66 285 SER A C 1
ATOM 2073 O O . SER A 1 285 ? 23.580 22.733 -61.657 1.00 33.66 285 SER A O 1
ATOM 2075 N N . GLY A 1 286 ? 22.667 22.730 -59.603 1.00 32.59 286 GLY A N 1
ATOM 2076 C CA . GLY A 1 286 ? 21.266 22.849 -60.020 1.00 32.59 286 GLY A CA 1
ATOM 2077 C C . GLY A 1 286 ? 20.576 23.943 -59.194 1.00 32.59 286 GLY A C 1
ATOM 2078 O O . GLY A 1 286 ? 20.716 23.925 -57.970 1.00 32.59 286 GLY A O 1
ATOM 2079 N N . PRO A 1 287 ? 19.894 24.927 -59.810 1.00 46.22 287 PRO A N 1
ATOM 2080 C CA . PRO A 1 287 ? 19.384 26.089 -59.096 1.00 46.22 287 PRO A CA 1
ATOM 2081 C C . PRO A 1 287 ? 18.020 25.838 -58.445 1.00 46.22 287 PRO A C 1
ATOM 2083 O O . PRO A 1 287 ? 17.155 25.149 -58.983 1.00 46.22 287 PRO A O 1
ATOM 2086 N N . ALA A 1 288 ? 17.826 26.488 -57.300 1.00 33.19 288 ALA A N 1
ATOM 2087 C CA . ALA A 1 288 ? 16.533 26.717 -56.681 1.00 33.19 288 ALA A CA 1
ATOM 2088 C C . ALA A 1 288 ? 15.757 27.802 -57.446 1.00 33.19 288 ALA A C 1
ATOM 2090 O O . ALA A 1 288 ? 16.309 28.850 -57.783 1.00 33.19 288 ALA A O 1
ATOM 2091 N N . SER A 1 289 ? 14.463 27.580 -57.668 1.00 36.22 289 SER A N 1
ATOM 2092 C CA . SER A 1 289 ? 13.479 28.626 -57.969 1.00 36.22 289 SER A CA 1
ATOM 2093 C C . SER A 1 289 ? 12.084 28.140 -57.565 1.00 36.22 289 SER A C 1
ATOM 2095 O O . SER A 1 289 ? 11.479 27.308 -58.234 1.00 36.22 289 SER A O 1
ATOM 2097 N N . SER A 1 290 ? 11.591 28.659 -56.441 1.00 34.38 290 SER A N 1
ATOM 2098 C CA . SER A 1 290 ? 10.156 28.888 -56.181 1.00 34.38 290 SER A CA 1
ATOM 2099 C C . SER A 1 290 ? 9.722 30.178 -56.931 1.00 34.38 290 SER A C 1
ATOM 2101 O O . SER A 1 290 ? 10.598 30.781 -57.557 1.00 34.38 290 SER A O 1
ATOM 2103 N N . PRO A 1 291 ? 8.487 30.732 -56.821 1.00 48.56 291 PRO A N 1
ATOM 2104 C CA . PRO A 1 291 ? 7.260 30.293 -56.127 1.00 48.56 291 PRO A CA 1
ATOM 2105 C C . PRO A 1 291 ? 5.941 30.543 -56.929 1.00 48.56 291 PRO A C 1
ATOM 2107 O O . PRO A 1 291 ? 5.965 31.037 -58.050 1.00 48.56 291 PRO A O 1
ATOM 2110 N N . MET A 1 292 ? 4.792 30.343 -56.251 1.00 30.22 292 MET A N 1
ATOM 2111 C CA . MET A 1 292 ? 3.477 30.996 -56.493 1.00 30.22 292 MET A CA 1
ATOM 2112 C C . MET A 1 292 ? 2.651 30.419 -57.676 1.00 30.22 292 MET A C 1
ATOM 2114 O O . MET A 1 292 ? 3.178 30.163 -58.742 1.00 30.22 292 MET A O 1
ATOM 2118 N N . THR A 1 293 ? 1.333 30.173 -57.616 1.00 33.84 293 THR A N 1
ATOM 2119 C CA . THR A 1 293 ? 0.252 30.951 -56.989 1.00 33.84 293 THR A CA 1
ATOM 2120 C C . THR A 1 293 ? -1.073 30.140 -56.947 1.00 33.84 293 THR A C 1
ATOM 2122 O O . THR A 1 293 ? -1.400 29.449 -57.903 1.00 33.84 293 THR A O 1
ATOM 2125 N N . THR A 1 294 ? -1.869 30.356 -55.886 1.00 34.78 294 THR A N 1
ATOM 2126 C CA . THR A 1 294 ? -3.357 30.484 -55.813 1.00 34.78 294 THR A CA 1
ATOM 2127 C C . THR A 1 294 ? -4.373 29.381 -56.181 1.00 34.78 294 THR A C 1
ATOM 2129 O O . THR A 1 294 ? -4.458 28.974 -57.330 1.00 34.78 294 THR A O 1
ATOM 2132 N N . ARG A 1 295 ? -5.345 29.257 -55.239 1.00 34.84 295 ARG A N 1
ATOM 2133 C CA . ARG A 1 295 ? -6.830 29.100 -55.378 1.00 34.84 295 ARG A CA 1
ATOM 2134 C C . ARG A 1 295 ? -7.314 27.726 -55.886 1.00 34.84 295 ARG A C 1
ATOM 2136 O O . ARG A 1 295 ? -6.642 27.112 -56.685 1.00 34.84 295 ARG A O 1
ATOM 2143 N N . HIS A 1 296 ? -8.442 27.131 -55.486 1.00 36.81 296 HIS A N 1
ATOM 2144 C CA . HIS A 1 296 ? -9.690 27.509 -54.800 1.00 36.81 296 HIS A CA 1
ATOM 2145 C C . HIS A 1 296 ? -10.258 26.228 -54.122 1.00 36.81 296 HIS A C 1
ATOM 2147 O O . HIS A 1 296 ? -9.979 25.132 -54.583 1.00 36.81 296 HIS A O 1
ATOM 2153 N N . SER A 1 297 ? -10.858 26.306 -52.929 1.00 35.94 297 SER A N 1
ATOM 2154 C CA . SER A 1 297 ? -12.317 26.327 -52.669 1.00 35.94 297 SER A CA 1
ATOM 2155 C C . SER A 1 297 ? -13.104 25.051 -53.030 1.00 35.94 297 SER A C 1
ATOM 2157 O O . SER A 1 297 ? -13.247 24.727 -54.199 1.00 35.94 297 SER A O 1
ATOM 2159 N N . SER A 1 298 ? -13.721 24.475 -51.987 1.00 47.31 298 SER A N 1
ATOM 2160 C CA . SER A 1 298 ? -15.056 23.841 -51.946 1.00 47.31 298 SER A CA 1
ATOM 2161 C C . SER A 1 298 ? -15.328 22.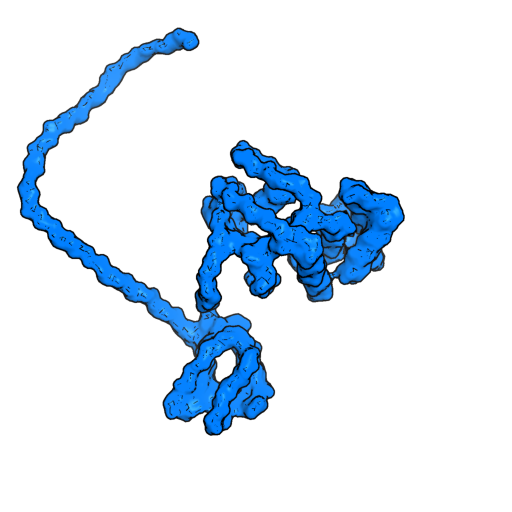571 -52.764 1.00 47.31 298 SER A C 1
ATOM 2163 O O . SER A 1 298 ? -15.576 22.649 -53.962 1.00 47.31 298 SER A O 1
ATOM 2165 N N . ALA A 1 299 ? -15.478 21.431 -52.085 1.00 51.88 299 ALA A N 1
ATOM 2166 C CA . ALA A 1 299 ? -16.763 20.831 -51.684 1.00 51.88 299 ALA A CA 1
ATOM 2167 C C . ALA A 1 299 ? -16.501 19.547 -50.882 1.00 51.88 299 ALA A C 1
ATOM 2169 O O . ALA A 1 299 ? -15.521 18.846 -51.218 1.00 51.88 299 ALA A O 1
#

Solvent-accessible surface area (backbone atoms only — not comparable to full-atom values): 17746 Å² total; per-residue (Å²): 97,68,48,90,69,82,84,84,82,62,78,35,33,37,34,38,48,47,62,61,91,87,31,20,65,73,53,52,51,30,41,76,54,64,76,42,77,72,94,69,85,86,89,80,82,86,60,55,59,24,61,26,60,74,73,71,86,37,86,51,100,35,25,46,36,57,44,30,27,52,53,22,40,76,63,70,38,51,76,70,56,13,45,52,38,33,48,52,42,27,44,70,49,73,42,49,93,40,37,80,40,45,33,68,75,46,51,70,36,58,44,40,48,50,40,51,34,59,34,54,58,66,64,38,44,30,38,37,32,34,37,60,61,64,59,47,54,74,69,37,38,55,44,48,54,49,52,51,53,55,38,28,77,71,51,10,21,34,41,36,33,64,92,55,81,69,68,63,58,92,67,48,76,41,43,35,36,32,52,97,24,29,62,42,76,63,70,87,68,70,88,67,67,74,92,55,67,28,30,36,34,35,34,35,50,56,95,91,56,76,80,75,84,86,48,54,61,68,46,50,74,44,80,43,97,87,66,33,33,42,33,43,28,45,42,94,28,44,71,57,31,51,51,52,40,65,69,34,86,76,64,38,46,78,77,46,78,43,76,46,76,78,76,75,77,78,75,76,75,81,81,79,76,78,88,75,81,93,73,89,82,80,93,79,90,79,85,87,78,86,82,90,82,86,88,79,86,90,135

Radius of gyration: 28.9 Å; Cα contacts (8 Å, |Δi|>4): 445; chains: 1; bounding box: 74×48×80 Å

Nearest PDB structures (foldseek):
  7dd0-assembly2_B  TM=8.866E-01  e=7.740E-12  Bacillus subtilis subsp. subtilis str. 168
  7dd0-assembly2_D  TM=8.737E-01  e=5.754E-12  Bacillus subtilis subsp. subtilis str. 168
  7dd0-assembly1_A  TM=8.853E-01  e=2.387E-11  Bacillus subtilis subsp. subtilis str. 168
  7dd0-assembly1_C  TM=8.871E-01  e=3.835E-11  Bacillus subtilis subsp. subtilis str. 168
  7tbz-assembly1_A  TM=6.646E-01  e=3.995E-13  Homo sapiens

Mean predicted aligned error: 16.6 Å

pLDDT: mean 79.67, std 20.32, range [29.45, 98.38]

Sequence (299 aa):
MVRGIDLDLAAGTLVRVEGANGSGKSTLLRLLAGIDTPTEGRLTGRPRTAYVPERFPVSLPFTAGGYLVRLGRIHGLRGTVAEARAAEWLERFGAAGHFRTPMSQLSKGTSQKVAVAQALLAGPELLVLDEAWTGLDASARTELDRAVAERVAAGGTVVFVDHDPRRLAGAADEVYAVVDRGLERRTDETPAAAHGPRVRIVAEGPPGAAPPVGLPGSPASVPCQDGSVLLTAPAVHSDALLRALLTARPPWHIREVRAAAEPPPAAAAPVTTPSGTTGSGTLSSGPASSPMTTRHSSA

Secondary structure (DSSP, 8-state):
---S------TT-EEEEE--TTSSHHHHHHHHTTSS--SSS-------EEEE-SS----SSSBHHHHHHHHHHHTT--HHHHHHHHHHHHHHTT-GGGTTSBGGGS-HHHHHHHHHHHHHTT--SEEEEESTTTT--HHHHHHHHHHHHHHHHTT-EEEEE-S-TTTTTTT-SEEEEEETTEEEE----TT----S-EEEEEEE-STTPPPPTT-TT--EEEE-TTS-EEEEEEGGGHHHHHHHHHT-SS--EEEEEEEEPPPPPPPPPP-----------------------------